Protein AF-0000000072529786 (afdb_homodimer)

Organism: Lottia gigantea (NCBI:txid225164)

Foldseek 3Di:
DLVVVLVVVQVDPDFKDKDKQSLDDPVRQVVSCVPHPWDKDKAADPDSGAIIMMTGDPAAWPDKDFLDGDHRAKTKIWTAGPNATEIEIEGHADLDDDVVVVVVVCVSPVVCVPHHYHYDYDHNPPPPD/DLVVVLVVVQVDPDFKDKDKQSLDDPVRQVVSCVPHPWDKDKAADPDSGAIIMMTGDPAQWPDKDFLDGDHRAKTKIWTAGPNAIEIEIEGHADLDDDVVVVVVVCVSPVVCVPHHYHYDYDHNPPPPD

Solvent-accessible surface area (backbone atoms only — not comparable to full-atom values): 13626 Å² total; per-residue (Å²): 89,61,63,47,53,55,54,52,51,67,73,44,60,40,27,38,35,40,42,36,62,60,44,51,48,70,70,54,50,51,50,46,45,70,68,39,93,35,55,65,45,79,23,46,31,82,83,61,42,50,11,36,34,45,37,36,25,98,59,76,63,78,44,77,40,81,71,45,74,41,71,18,29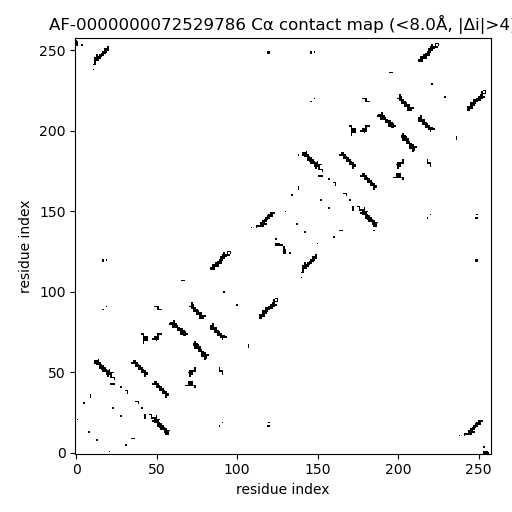,27,42,27,35,39,32,29,42,91,90,37,61,35,34,44,34,41,39,42,45,57,81,53,97,49,68,66,61,53,50,55,52,48,58,64,52,63,74,45,69,85,30,51,25,37,39,34,36,34,58,43,71,60,58,70,117,86,61,65,46,53,52,54,52,51,66,73,43,61,40,26,38,36,38,41,37,63,60,46,52,47,71,69,55,50,52,50,45,44,70,69,40,93,36,54,66,44,79,24,46,32,87,83,62,42,52,12,34,34,46,36,37,25,96,57,76,65,77,44,77,42,80,72,45,74,41,72,16,28,26,42,27,35,40,32,27,43,91,91,38,61,34,34,44,34,40,39,42,46,58,81,51,96,48,68,66,59,53,50,55,51,47,59,63,52,64,74,43,68,85,31,50,23,38,40,34,35,32,60,45,68,59,59,71,116

pLDDT: mean 78.79, std 13.79, range [28.58, 95.62]

Secondary structure (DSSP, 8-state):
-HHHHHHHHHHS--SEEEEE-----HHHHHHHHHH-SS-EEEEE-TTS--EEEEEE-S--EEEEEEEEEETTTEEEEEEEETTEEEEEEEEE--SS--HHHHHHHHHHHHT-TTS-EEEEEE-------/-HHHHHHHHHHS--SEEEEE-----HHHHHHHHHH-SS-EEEEE-TTS--EEEEEE-S--EEEEEEEEEETTTEEEEEEEETTEEEEEEEEE--SS--HHHHHHHHHHHHT-TTS-EEEEEE-------

InterPro domains:
  IPR005135 Endonuclease/exonuclease/phosphatase [PF03372] (4-127)
  IPR036691 Endonuclease/exonuclease/phosphatase superfamily [G3DSA:3.60.10.10] (1-129)
  IPR036691 Endonuclease/exonuclease/phosphatase superfamily [SSF56219] (2-128)

Nearest PDB structures (foldseek):
  7n8k-assembly2_B  TM=7.570E-01  e=1.663E-09  Homo sapiens
  2v0r-assembly2_B  TM=7.617E-01  e=2.009E-09  Homo sapiens
  7n94-assembly2_B  TM=7.670E-01  e=1.104E-08  Homo sapiens
  2v0s-assembly1_A  TM=7.607E-01  e=2.074E-08  Homo sapiens
  8uw3-assembly1_A  TM=7.679E-01  e=1.948E-08  Homo sapiens

Radius of gyration: 16.99 Å; Cα contacts (8 Å, |Δi|>4): 568; chains: 2; bounding box: 42×36×44 Å

Structure (mmCIF, N/CA/C/O backbone):
data_AF-0000000072529786-model_v1
#
loop_
_entity.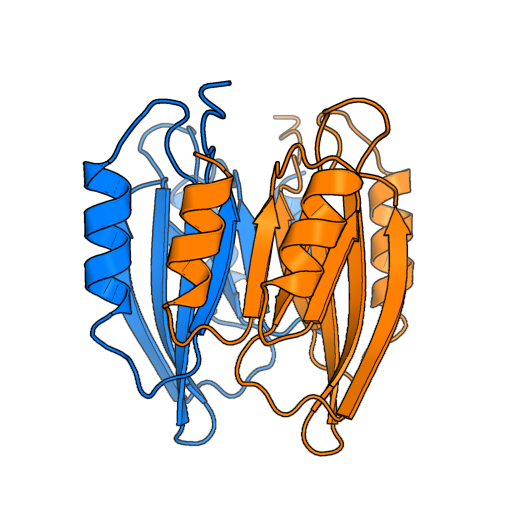id
_entity.type
_entity.pdbx_description
1 polymer 'Endonuclease/exonuclease/phosphatase domain-containing protein'
#
loop_
_atom_site.group_PDB
_atom_site.id
_atom_site.type_symbol
_atom_site.label_atom_id
_atom_site.label_alt_id
_atom_site.label_comp_id
_atom_site.label_asym_id
_atom_site.label_entity_id
_atom_site.label_seq_id
_atom_site.pdbx_PDB_ins_code
_atom_site.Cartn_x
_atom_site.Cartn_y
_atom_site.Cartn_z
_atom_site.occupancy
_atom_site.B_iso_or_equiv
_atom_site.auth_seq_id
_atom_site.auth_comp_id
_atom_site.auth_asym_id
_atom_site.auth_atom_id
_atom_site.pdbx_PDB_model_num
ATOM 1 N N . LYS A 1 1 ? -14.117 3.969 -16.219 1 42.5 1 LYS A N 1
ATOM 2 C CA . LYS A 1 1 ? -13.703 4.566 -14.953 1 42.5 1 LYS A CA 1
ATOM 3 C C . LYS A 1 1 ? -12.484 3.846 -14.383 1 42.5 1 LYS A C 1
ATOM 5 O O . LYS A 1 1 ? -11.477 4.477 -14.07 1 42.5 1 LYS A O 1
ATOM 10 N N . ARG A 1 2 ? -12.711 2.492 -14.141 1 48.38 2 ARG A N 1
ATOM 11 C CA . ARG A 1 2 ? -11.523 1.756 -13.711 1 48.38 2 ARG A CA 1
ATOM 12 C C . ARG A 1 2 ? -10.375 1.942 -14.695 1 48.38 2 ARG A C 1
ATOM 14 O O . ARG A 1 2 ? -9.234 2.166 -14.289 1 48.38 2 ARG A O 1
ATOM 21 N N . GLU A 1 3 ? -10.844 1.958 -15.906 1 51.44 3 GLU A N 1
ATOM 22 C CA . GLU A 1 3 ? -9.875 2.152 -16.969 1 51.44 3 GLU A CA 1
ATOM 23 C C . GLU A 1 3 ? -9.164 3.498 -16.844 1 51.44 3 GLU A C 1
ATOM 25 O O . GLU A 1 3 ? -7.992 3.629 -17.203 1 51.44 3 GLU A O 1
ATOM 30 N N . GLU A 1 4 ? -9.914 4.281 -16.188 1 54.75 4 GLU A N 1
ATOM 31 C CA . GLU A 1 4 ? -9.383 5.641 -16.125 1 54.75 4 GLU A CA 1
ATOM 32 C C . GLU A 1 4 ? -8.227 5.738 -15.133 1 54.75 4 GLU A C 1
ATOM 34 O O . GLU A 1 4 ? -7.238 6.434 -15.391 1 54.75 4 GLU A O 1
ATOM 39 N N . ILE A 1 5 ? -8.344 5 -14.086 1 59.09 5 ILE A N 1
ATOM 40 C CA . ILE A 1 5 ? -7.266 5.102 -13.109 1 59.09 5 ILE A CA 1
ATOM 41 C C . ILE A 1 5 ? -5.992 4.488 -13.688 1 59.09 5 ILE A C 1
ATOM 43 O O . ILE A 1 5 ? -4.902 5.043 -13.531 1 59.09 5 ILE A O 1
ATOM 47 N N . PHE A 1 6 ? -6.238 3.408 -14.359 1 62.91 6 PHE A N 1
ATOM 48 C CA . PHE A 1 6 ? -5.074 2.758 -14.945 1 62.91 6 PHE A CA 1
ATOM 49 C C . PHE A 1 6 ? -4.418 3.66 -15.984 1 62.91 6 PHE A C 1
ATOM 51 O O . PHE A 1 6 ? -3.191 3.736 -16.062 1 62.91 6 PHE A O 1
ATOM 58 N N . HIS A 1 7 ? -5.293 4.234 -16.703 1 62.91 7 HIS A N 1
ATOM 59 C CA . HIS A 1 7 ? -4.766 5.137 -17.719 1 62.91 7 HIS A CA 1
ATOM 60 C C . HIS A 1 7 ? -3.992 6.289 -17.094 1 62.91 7 HIS A C 1
ATOM 62 O O . HIS A 1 7 ? -2.924 6.668 -17.578 1 62.91 7 HIS A O 1
ATOM 68 N N . TRP A 1 8 ? -4.523 6.727 -16.062 1 63.53 8 TRP A N 1
ATOM 69 C CA . TRP A 1 8 ? -3.861 7.816 -15.352 1 63.53 8 TRP A CA 1
ATOM 70 C C . TRP A 1 8 ? -2.537 7.355 -14.75 1 63.53 8 TRP A C 1
ATOM 72 O O . TRP A 1 8 ? -1.526 8.055 -14.844 1 63.53 8 TRP A O 1
ATOM 82 N N . LEU A 1 9 ? -2.598 6.23 -14.18 1 66.75 9 LEU A N 1
ATOM 83 C CA . LEU A 1 9 ? -1.395 5.691 -13.555 1 66.75 9 LEU A CA 1
ATOM 84 C C . LEU A 1 9 ? -0.301 5.457 -14.594 1 66.75 9 LEU A C 1
ATOM 86 O O . LEU A 1 9 ? 0.882 5.66 -14.312 1 66.75 9 LEU A O 1
ATOM 90 N N . LYS A 1 10 ? -0.7 5.117 -15.727 1 65.19 10 LYS A N 1
ATOM 91 C CA . LYS A 1 10 ? 0.228 4.816 -16.812 1 65.19 10 LYS A CA 1
ATOM 92 C C . LYS A 1 10 ? 1.01 6.059 -17.234 1 65.19 10 LYS A C 1
ATOM 94 O O . LYS A 1 10 ? 2.16 5.961 -17.672 1 65.19 10 LYS A O 1
ATOM 99 N N . LEU A 1 11 ? 0.341 7.09 -17.031 1 61.47 11 LEU A N 1
ATOM 100 C CA . LEU A 1 11 ? 0.916 8.344 -17.5 1 61.47 11 LEU A CA 1
ATOM 101 C C . LEU A 1 11 ? 1.892 8.914 -16.469 1 61.47 11 LEU A C 1
ATOM 103 O O . LEU A 1 11 ? 2.666 9.82 -16.797 1 61.47 11 LEU A O 1
ATOM 107 N N . GLN A 1 12 ? 1.809 8.289 -15.367 1 61.25 12 GLN A N 1
ATOM 108 C CA . GLN A 1 12 ? 2.633 8.828 -14.297 1 61.25 12 GLN A CA 1
ATOM 109 C C . GLN A 1 12 ? 3.924 8.031 -14.133 1 61.25 12 GLN A C 1
ATOM 111 O O . GLN A 1 12 ? 4.059 6.938 -14.695 1 61.25 12 GLN A O 1
ATOM 116 N N . HIS A 1 13 ? 4.977 8.711 -13.625 1 64.38 13 HIS A N 1
ATOM 117 C CA . HIS A 1 13 ? 6.27 8.086 -13.367 1 64.38 13 HIS A CA 1
ATOM 118 C C . HIS A 1 13 ? 6.27 7.348 -12.039 1 64.38 13 HIS A C 1
ATOM 120 O O . HIS A 1 13 ? 7.031 7.691 -11.133 1 64.38 13 HIS A O 1
ATOM 126 N N . TYR A 1 14 ? 5.211 6.508 -11.93 1 66.94 14 TYR A N 1
ATOM 127 C CA . TYR A 1 14 ? 5.203 5.688 -10.727 1 66.94 14 TYR A CA 1
ATOM 128 C C . TYR A 1 14 ? 6.047 4.43 -10.914 1 66.94 14 TYR A C 1
ATOM 130 O O . TYR A 1 14 ? 6.121 3.889 -12.023 1 66.94 14 TYR A O 1
ATOM 138 N N . ASN A 1 15 ? 6.617 4.125 -9.867 1 78.94 15 ASN A N 1
ATOM 139 C CA . ASN A 1 15 ? 7.5 2.971 -9.984 1 78.94 15 ASN A CA 1
ATOM 140 C C . ASN A 1 15 ? 6.84 1.704 -9.445 1 78.94 15 ASN A C 1
ATOM 142 O O . ASN A 1 15 ? 6.895 0.651 -10.086 1 78.94 15 ASN A O 1
ATOM 146 N N . ILE A 1 16 ? 6.113 1.835 -8.312 1 85.44 16 ILE A N 1
ATOM 147 C CA . ILE A 1 16 ? 5.422 0.709 -7.691 1 85.44 16 ILE A CA 1
ATOM 148 C C . ILE A 1 16 ? 4.023 1.143 -7.25 1 85.44 16 ILE A C 1
ATOM 150 O O . ILE A 1 16 ? 3.867 2.166 -6.582 1 85.44 16 ILE A O 1
ATOM 154 N N . ILE A 1 17 ? 3.02 0.335 -7.648 1 88.06 17 ILE A N 1
ATOM 155 C CA . ILE A 1 17 ? 1.638 0.678 -7.324 1 88.06 17 ILE A CA 1
ATOM 156 C C . ILE A 1 17 ? 0.952 -0.514 -6.66 1 88.06 17 ILE A C 1
ATOM 158 O O . ILE A 1 17 ? 0.96 -1.623 -7.199 1 88.06 17 ILE A O 1
ATOM 162 N N . LEU A 1 18 ? 0.439 -0.297 -5.48 1 91.69 18 LEU A N 1
ATOM 163 C CA . LEU A 1 18 ? -0.377 -1.279 -4.773 1 91.69 18 LEU A CA 1
ATOM 164 C C . LEU A 1 18 ? -1.85 -0.88 -4.801 1 91.69 18 LEU A C 1
ATOM 166 O O . LEU A 1 18 ? -2.252 0.066 -4.121 1 91.69 18 LEU A O 1
ATOM 170 N N . LEU A 1 19 ? -2.695 -1.654 -5.527 1 88.62 19 LEU A N 1
ATOM 171 C CA . LEU A 1 19 ? -4.105 -1.308 -5.676 1 88.62 19 LEU A CA 1
ATOM 172 C C . LEU A 1 19 ? -4.984 -2.264 -4.875 1 88.62 19 LEU A C 1
ATOM 174 O O . LEU A 1 19 ? -4.762 -3.475 -4.883 1 88.62 19 LEU A O 1
ATOM 178 N N . GLN A 1 20 ? -5.883 -1.683 -4.242 1 85.75 20 GLN A N 1
ATOM 179 C CA . GLN A 1 20 ? -6.883 -2.467 -3.527 1 85.75 20 GLN A CA 1
ATOM 180 C C . GLN A 1 20 ? -8.258 -2.324 -4.172 1 85.75 20 GLN A C 1
ATOM 182 O O . GLN A 1 20 ? -8.57 -1.286 -4.762 1 85.75 20 GLN A O 1
ATOM 187 N N . GLU A 1 21 ? -9.078 -3.314 -3.996 1 77.81 21 GLU A N 1
ATOM 188 C CA . GLU A 1 21 ? -10.445 -3.387 -4.504 1 77.81 21 GLU A CA 1
ATOM 189 C C . GLU A 1 21 ? -10.492 -3.133 -6.008 1 77.81 21 GLU A C 1
ATOM 191 O O . GLU A 1 21 ? -11.234 -2.27 -6.477 1 77.81 21 GLU A O 1
ATOM 196 N N . THR A 1 22 ? -9.781 -3.877 -6.734 1 69.62 22 THR A N 1
ATOM 197 C CA . THR A 1 22 ? -9.68 -3.693 -8.18 1 69.62 22 THR A CA 1
ATOM 198 C C . THR A 1 22 ? -10.914 -4.25 -8.875 1 69.62 22 THR A C 1
ATOM 200 O O . THR A 1 22 ? -11.234 -3.852 -10 1 69.62 22 THR A O 1
ATOM 203 N N . TYR A 1 23 ? -11.664 -5.07 -8.219 1 68.62 23 TYR A N 1
ATOM 204 C CA . TYR A 1 23 ? -12.828 -5.723 -8.789 1 68.62 23 TYR A CA 1
ATOM 205 C C . TYR A 1 23 ? -12.562 -6.172 -10.219 1 68.62 23 TYR A C 1
ATOM 207 O O . TYR A 1 23 ? -13.438 -6.086 -11.086 1 68.62 23 TYR A O 1
ATOM 215 N N . SER A 1 24 ? -11.32 -6.57 -10.461 1 68.12 24 SER A N 1
ATOM 216 C CA . SER A 1 24 ? -10.922 -6.828 -11.836 1 68.12 24 SER A CA 1
ATOM 217 C C . SER A 1 24 ? -11.234 -8.266 -12.242 1 68.12 24 SER A C 1
ATOM 219 O O . SER A 1 24 ? -11.18 -9.18 -11.414 1 68.12 24 SER A O 1
ATOM 221 N N . ILE A 1 25 ? -11.648 -8.328 -13.516 1 68.94 25 ILE A N 1
ATOM 222 C CA . ILE A 1 25 ? -11.828 -9.648 -14.109 1 68.94 25 ILE A CA 1
ATOM 223 C C . ILE A 1 25 ? -10.648 -9.969 -15.031 1 68.94 25 ILE A C 1
ATOM 225 O O . ILE A 1 25 ? -9.859 -9.086 -15.359 1 68.94 25 ILE A O 1
ATOM 229 N N . GLU A 1 26 ? -10.602 -11.227 -15.375 1 75.12 26 GLU A N 1
ATOM 230 C CA . GLU A 1 26 ? -9.461 -11.711 -16.141 1 75.12 26 GLU A CA 1
ATOM 231 C C . GLU A 1 26 ? -9.258 -10.891 -17.406 1 75.12 26 GLU A C 1
ATOM 233 O O . GLU A 1 26 ? -8.125 -10.594 -17.781 1 75.12 26 GLU A O 1
ATOM 238 N N . SER A 1 27 ? -10.266 -10.641 -18.047 1 76.5 27 SER A N 1
ATOM 239 C CA . SER A 1 27 ? -10.164 -9.883 -19.281 1 76.5 27 SER A CA 1
ATOM 240 C C . SER A 1 27 ? -9.57 -8.5 -19.031 1 76.5 27 SER A C 1
ATOM 242 O O . SER A 1 27 ? -8.75 -8.016 -19.828 1 76.5 27 SER A O 1
ATOM 244 N N . ASP A 1 28 ? -9.984 -7.914 -17.922 1 72.75 28 ASP A N 1
ATOM 245 C CA . ASP A 1 28 ? -9.461 -6.602 -17.547 1 72.75 28 ASP A CA 1
ATOM 246 C C . ASP A 1 28 ? -7.973 -6.68 -17.203 1 72.75 28 ASP A C 1
ATOM 248 O O . ASP A 1 28 ? -7.195 -5.801 -17.594 1 72.75 28 ASP A O 1
ATOM 252 N N . GLU A 1 29 ? -7.625 -7.738 -16.609 1 75.88 29 GLU A N 1
ATOM 253 C CA . GLU A 1 29 ? -6.234 -7.93 -16.219 1 75.88 29 GLU A CA 1
ATOM 254 C C . GLU A 1 29 ? -5.328 -8.109 -17.438 1 75.88 29 GLU A C 1
ATOM 256 O O . GLU A 1 29 ? -4.227 -7.555 -17.469 1 75.88 29 GLU A O 1
ATOM 261 N N . LYS A 1 30 ? -5.848 -8.852 -18.375 1 78.19 30 LYS A N 1
ATOM 262 C CA . LYS A 1 30 ? -5.102 -9.055 -19.609 1 78.19 30 LYS A CA 1
ATOM 263 C C . LYS A 1 30 ? -4.926 -7.734 -20.359 1 78.19 30 LYS A C 1
ATOM 265 O O . LYS A 1 30 ? -3.842 -7.449 -20.875 1 78.19 30 LYS A O 1
ATOM 270 N N . LYS A 1 31 ? -5.965 -7.059 -20.375 1 77.94 31 LYS A N 1
ATOM 271 C CA . LYS A 1 31 ? -5.898 -5.762 -21.047 1 77.94 31 LYS A CA 1
ATOM 272 C C . LYS A 1 31 ? -4.898 -4.84 -20.359 1 77.94 31 LYS A C 1
ATOM 274 O O . LYS A 1 31 ? -4.098 -4.176 -21.016 1 77.94 31 LYS A O 1
ATOM 279 N N . CYS A 1 32 ? -4.961 -4.836 -19.047 1 75.25 32 CYS A N 1
ATOM 280 C CA . CYS A 1 32 ? -4.035 -4.016 -18.281 1 75.25 32 CYS A CA 1
ATOM 281 C C . CYS A 1 32 ? -2.592 -4.438 -18.531 1 75.25 32 CYS A C 1
ATOM 283 O O . CYS A 1 32 ? -1.727 -3.594 -18.766 1 75.25 32 CYS A O 1
ATOM 285 N N . SER A 1 33 ? -2.412 -5.695 -18.578 1 78.12 33 SER A N 1
ATOM 286 C CA . SER A 1 33 ? -1.066 -6.227 -18.75 1 78.12 33 SER A CA 1
ATOM 287 C C . SER A 1 33 ? -0.518 -5.891 -20.141 1 78.12 33 SER A C 1
ATOM 289 O O . SER A 1 33 ? 0.685 -5.676 -20.297 1 78.12 33 SER A O 1
ATOM 291 N N . THR A 1 34 ? -1.42 -5.809 -21.078 1 79.56 34 THR A N 1
ATOM 292 C CA . THR A 1 34 ? -1.008 -5.523 -22.453 1 79.56 34 THR A CA 1
ATOM 293 C C . THR A 1 34 ? -0.724 -4.035 -22.625 1 79.56 34 THR A C 1
ATOM 295 O O . THR A 1 34 ? 0.191 -3.658 -23.359 1 79.56 34 THR A O 1
ATOM 298 N N . GLU A 1 35 ? -1.458 -3.291 -21.875 1 77.94 35 GLU A N 1
ATOM 299 C CA . GLU A 1 35 ? -1.35 -1.848 -22.047 1 77.94 35 GLU A CA 1
ATOM 300 C C . GLU A 1 35 ? -0.321 -1.246 -21.094 1 77.94 35 GLU A C 1
ATOM 302 O O . GLU A 1 35 ? 0.194 -0.153 -21.344 1 77.94 35 GLU A O 1
ATOM 307 N N . TRP A 1 36 ? -0.071 -1.977 -20.094 1 79.06 36 TRP A N 1
ATOM 308 C CA . TRP A 1 36 ? 0.87 -1.5 -19.094 1 79.06 36 TRP A CA 1
ATOM 309 C C . TRP A 1 36 ? 2.311 -1.689 -19.547 1 79.06 36 TRP A C 1
ATOM 311 O O . TRP A 1 36 ? 2.656 -2.734 -20.109 1 79.06 36 TRP A O 1
ATOM 321 N N . SER A 1 37 ? 3.123 -0.686 -19.469 1 77.81 37 SER A N 1
ATOM 322 C CA . SER A 1 37 ? 4.512 -0.734 -19.922 1 77.81 37 SER A CA 1
ATOM 323 C C . SER A 1 37 ? 5.367 -1.58 -18.984 1 77.81 37 SER A C 1
ATOM 325 O O . SER A 1 37 ? 6.434 -2.062 -19.375 1 77.81 37 SER A O 1
ATOM 327 N N . GLY A 1 38 ? 4.895 -1.86 -17.844 1 85.25 38 GLY A N 1
ATOM 328 C CA . GLY A 1 38 ? 5.629 -2.65 -16.859 1 85.25 38 GLY A CA 1
ATOM 329 C C . GLY A 1 38 ? 4.938 -3.953 -16.5 1 85.25 38 GLY A C 1
ATOM 330 O O . GLY A 1 38 ? 4.223 -4.527 -17.328 1 85.25 38 GLY A O 1
ATOM 331 N N . SER A 1 39 ? 5.242 -4.508 -15.438 1 88.81 39 SER A N 1
ATOM 332 C CA . SER A 1 39 ? 4.664 -5.77 -14.992 1 88.81 39 SER A CA 1
ATOM 333 C C . SER A 1 39 ? 3.449 -5.539 -14.102 1 88.81 39 SER A C 1
ATOM 335 O O . SER A 1 39 ? 3.438 -4.605 -13.297 1 88.81 39 SER A O 1
ATOM 337 N N . CYS A 1 40 ? 2.486 -6.406 -14.297 1 89.69 40 CYS A N 1
ATOM 338 C CA . CYS A 1 40 ? 1.265 -6.348 -13.508 1 89.69 40 CYS A CA 1
ATOM 339 C C . CYS A 1 40 ? 0.956 -7.703 -12.883 1 89.69 40 CYS A C 1
ATOM 341 O O . CYS A 1 40 ? 1.012 -8.734 -13.555 1 89.69 40 CYS A O 1
ATOM 343 N N . TYR A 1 41 ? 0.673 -7.664 -11.641 1 91.62 41 TYR A N 1
ATOM 344 C CA . TYR A 1 41 ? 0.269 -8.867 -10.922 1 91.62 41 TYR A CA 1
ATOM 345 C C . TYR A 1 41 ? -1.048 -8.656 -10.188 1 91.62 41 TYR A C 1
ATOM 347 O O . TYR A 1 41 ? -1.236 -7.633 -9.523 1 91.62 41 TYR A O 1
ATOM 355 N N . PHE A 1 42 ? -1.909 -9.633 -10.328 1 89.12 42 PHE A N 1
ATOM 356 C CA . PHE A 1 42 ? -3.242 -9.5 -9.75 1 89.12 42 PHE A CA 1
ATOM 357 C C . PHE A 1 42 ? -3.59 -10.719 -8.906 1 89.12 42 PHE A C 1
ATOM 359 O O . PHE A 1 42 ? -3.17 -11.836 -9.219 1 89.12 42 PHE A O 1
ATOM 366 N N . SER A 1 43 ? -4.305 -10.453 -7.809 1 90.19 43 SER A N 1
ATOM 367 C CA . SER A 1 43 ? -5.016 -11.477 -7.055 1 90.19 43 SER A CA 1
ATOM 368 C C . SER A 1 43 ? -6.496 -11.133 -6.914 1 90.19 43 SER A C 1
ATOM 370 O O . SER A 1 43 ? -6.848 -10.141 -6.273 1 90.19 43 SER A O 1
ATOM 372 N N . ASN A 1 44 ? -7.316 -11.883 -7.539 1 84.06 44 ASN A N 1
ATOM 373 C CA . ASN A 1 44 ? -8.75 -11.617 -7.535 1 84.06 44 ASN A CA 1
ATOM 374 C C . ASN A 1 44 ? -9.547 -12.852 -7.117 1 84.06 44 ASN A C 1
ATOM 376 O O . ASN A 1 44 ? -9.047 -13.977 -7.195 1 84.06 44 ASN A O 1
ATOM 380 N N . TYR A 1 45 ? -10.711 -12.453 -6.363 1 72.69 45 TYR A N 1
ATOM 381 C CA . TYR A 1 45 ? -11.664 -13.539 -6.156 1 72.69 45 TYR A CA 1
ATOM 382 C C . TYR A 1 45 ? -12.484 -13.789 -7.414 1 72.69 45 TYR A C 1
ATOM 384 O O . TYR A 1 45 ? -12.562 -12.93 -8.297 1 72.69 45 TYR A O 1
ATOM 392 N N . ARG A 1 46 ? -12.969 -15.008 -7.406 1 59.5 46 ARG A N 1
ATOM 393 C CA . ARG A 1 46 ? -13.992 -15.219 -8.422 1 59.5 46 ARG A CA 1
ATOM 394 C C . ARG A 1 46 ? -15.148 -14.242 -8.25 1 59.5 46 ARG A C 1
ATOM 396 O O . ARG A 1 46 ? -15.516 -13.906 -7.121 1 59.5 46 ARG A O 1
ATOM 403 N N . ASN A 1 47 ? -15.656 -13.656 -9.219 1 51.66 47 ASN A N 1
ATOM 404 C CA . ASN A 1 47 ? -16.938 -12.969 -9.383 1 51.66 47 ASN A CA 1
ATOM 405 C C . ASN A 1 47 ? -16.906 -11.57 -8.766 1 51.66 47 ASN A C 1
ATOM 407 O O . ASN A 1 47 ? -17.828 -11.195 -8.047 1 51.66 47 ASN A O 1
ATOM 411 N N . ASN A 1 48 ? -15.961 -10.664 -8.953 1 55.12 48 ASN A N 1
ATOM 412 C CA . ASN A 1 48 ? -16.016 -9.211 -8.805 1 55.12 48 ASN A CA 1
ATOM 413 C C . ASN A 1 48 ? -15.875 -8.797 -7.34 1 55.12 48 ASN A C 1
ATOM 415 O O . ASN A 1 48 ? -16.578 -7.891 -6.879 1 55.12 48 ASN A O 1
ATOM 419 N N . SER A 1 49 ? -15.695 -9.742 -6.438 1 57.22 49 SER A N 1
ATOM 420 C CA . SER A 1 49 ? -15.523 -9.289 -5.062 1 57.22 49 SER A CA 1
ATOM 421 C C . SER A 1 49 ? -14.047 -9.211 -4.688 1 57.22 49 SER A C 1
ATOM 423 O O . SER A 1 49 ? -13.219 -9.953 -5.227 1 57.22 49 SER A O 1
ATOM 425 N N . ALA A 1 50 ? -13.555 -8.078 -4.027 1 66.5 50 ALA A N 1
ATOM 426 C CA . ALA A 1 50 ? -12.227 -7.891 -3.445 1 66.5 50 ALA A CA 1
ATOM 427 C C . ALA A 1 50 ? -11.133 -8.062 -4.5 1 66.5 50 ALA A C 1
ATOM 429 O O . ALA A 1 50 ? -11.422 -8.422 -5.645 1 66.5 50 ALA A O 1
ATOM 430 N N . GLY A 1 51 ? -9.891 -7.68 -4.359 1 85 51 GLY A N 1
ATOM 431 C CA . GLY A 1 51 ? -8.742 -7.844 -5.242 1 85 51 GLY A CA 1
ATOM 432 C C . GLY A 1 51 ? -7.605 -6.891 -4.922 1 85 51 GLY A C 1
ATOM 433 O O . GLY A 1 51 ? -7.84 -5.75 -4.516 1 85 51 GLY A O 1
ATOM 434 N N . VAL A 1 52 ? -6.48 -7.473 -5.023 1 90.5 52 VAL A N 1
ATOM 435 C CA . VAL A 1 52 ? -5.285 -6.652 -4.875 1 90.5 52 VAL A CA 1
ATOM 436 C C . VAL A 1 52 ? -4.402 -6.797 -6.109 1 90.5 52 VAL A C 1
ATOM 438 O O . VAL A 1 52 ? -4.43 -7.828 -6.781 1 90.5 52 VAL A O 1
ATOM 441 N N . ALA A 1 53 ? -3.74 -5.734 -6.438 1 91.38 53 ALA A N 1
ATOM 442 C CA . ALA A 1 53 ? -2.818 -5.754 -7.57 1 91.38 53 ALA A CA 1
ATOM 443 C C . ALA A 1 53 ? -1.529 -5.008 -7.242 1 91.38 53 ALA A C 1
ATOM 445 O O . ALA A 1 53 ? -1.537 -4.062 -6.453 1 91.38 53 ALA A O 1
ATOM 446 N N . ILE A 1 54 ? -0.473 -5.449 -7.758 1 93 54 ILE A N 1
ATOM 447 C CA . ILE A 1 54 ? 0.818 -4.77 -7.715 1 93 54 ILE A CA 1
ATOM 448 C C . ILE A 1 54 ? 1.308 -4.496 -9.133 1 93 54 ILE A C 1
ATOM 450 O O . ILE A 1 54 ? 1.445 -5.422 -9.938 1 93 54 ILE A O 1
ATOM 454 N N . LEU A 1 55 ? 1.519 -3.254 -9.43 1 90.12 55 LEU A N 1
ATOM 455 C CA . LEU A 1 55 ? 1.976 -2.834 -10.75 1 90.12 55 LEU A CA 1
ATOM 456 C C . LEU A 1 55 ? 3.35 -2.176 -10.664 1 90.12 55 LEU A C 1
ATOM 458 O O . LEU A 1 55 ? 3.629 -1.432 -9.727 1 90.12 55 LEU A O 1
ATOM 462 N N . PHE A 1 56 ? 4.164 -2.441 -11.625 1 88.69 56 PHE A N 1
ATOM 463 C CA . PHE A 1 56 ? 5.492 -1.854 -11.719 1 88.69 56 PHE A CA 1
ATOM 464 C C . PHE A 1 56 ? 5.648 -1.077 -13.023 1 88.69 56 PHE A C 1
ATOM 466 O O . PHE A 1 56 ? 5.184 -1.52 -14.078 1 88.69 56 PHE A O 1
ATOM 473 N N . GLN A 1 57 ? 6.277 0.051 -12.859 1 83.69 57 GLN A N 1
ATOM 474 C CA . GLN A 1 57 ? 6.605 0.823 -14.047 1 83.69 57 GLN A CA 1
ATOM 475 C C . GLN A 1 57 ? 7.918 1.579 -13.875 1 83.69 57 GLN A C 1
ATOM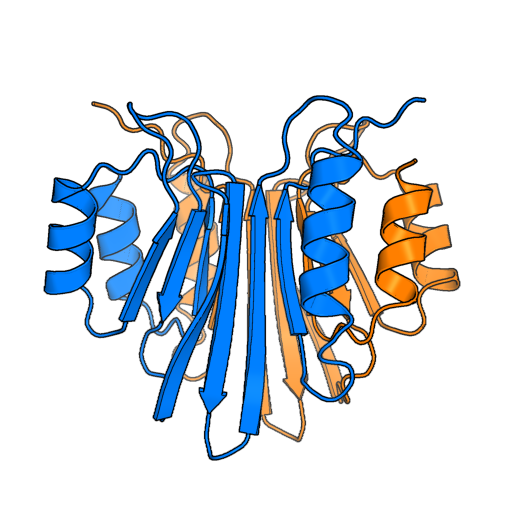 477 O O . GLN A 1 57 ? 8.203 2.104 -12.797 1 83.69 57 GLN A O 1
ATOM 482 N N . ASN A 1 58 ? 8.758 1.545 -14.914 1 80.62 58 ASN A N 1
ATOM 483 C CA . ASN A 1 58 ? 9.977 2.34 -14.984 1 80.62 58 ASN A CA 1
ATOM 484 C C . ASN A 1 58 ? 10.953 1.965 -13.867 1 80.62 58 ASN A C 1
ATOM 486 O O . ASN A 1 58 ? 11.531 2.84 -13.227 1 80.62 58 ASN A O 1
ATOM 490 N N . ILE A 1 59 ? 10.992 0.757 -13.461 1 77.44 59 ILE A N 1
ATOM 491 C CA . ILE A 1 59 ? 11.938 0.226 -12.484 1 77.44 59 ILE A CA 1
ATOM 492 C C . ILE A 1 59 ? 12.695 -0.954 -13.086 1 77.44 59 ILE A C 1
ATOM 494 O O . ILE A 1 59 ? 12.102 -1.811 -13.742 1 77.44 59 ILE A O 1
ATOM 498 N N . PRO A 1 60 ? 13.938 -0.881 -12.953 1 80.12 60 PRO A N 1
ATOM 499 C CA . PRO A 1 60 ? 14.742 -1.954 -13.539 1 80.12 60 PRO A CA 1
ATOM 500 C C . PRO A 1 60 ? 14.656 -3.258 -12.742 1 80.12 60 PRO A C 1
ATOM 502 O O . PRO A 1 60 ? 15.586 -3.602 -12.008 1 80.12 60 PRO A O 1
ATOM 505 N N . ILE A 1 61 ? 13.617 -3.982 -12.93 1 84.44 61 ILE A N 1
ATOM 506 C CA . ILE A 1 61 ? 13.414 -5.246 -12.227 1 84.44 61 ILE A CA 1
ATOM 507 C C . ILE A 1 61 ? 14.07 -6.379 -13.008 1 84.44 61 ILE A C 1
ATOM 509 O O . ILE A 1 61 ? 13.844 -6.527 -14.211 1 84.44 61 ILE A O 1
ATOM 513 N N . ALA A 1 62 ? 14.93 -7.109 -12.359 1 88.69 62 ALA A N 1
ATOM 514 C CA . ALA A 1 62 ? 15.633 -8.227 -12.992 1 88.69 62 ALA A CA 1
ATOM 515 C C . ALA A 1 62 ? 14.766 -9.484 -12.992 1 88.69 62 ALA A C 1
ATOM 517 O O . ALA A 1 62 ? 14.766 -10.242 -13.961 1 88.69 62 ALA A O 1
ATOM 518 N N . SER A 1 63 ? 14.078 -9.617 -11.867 1 92 63 SER A N 1
ATOM 519 C CA . SER A 1 63 ? 13.195 -10.773 -11.766 1 92 63 SER A CA 1
ATOM 520 C C . SER A 1 63 ? 12.086 -10.539 -10.75 1 92 63 SER A C 1
ATOM 522 O O . SER A 1 63 ? 12.258 -9.773 -9.805 1 92 63 SER A O 1
ATOM 524 N N . ILE A 1 64 ? 10.883 -11.148 -10.992 1 93.62 64 ILE A N 1
ATOM 525 C CA . ILE A 1 64 ? 9.75 -11.117 -10.086 1 93.62 64 ILE A CA 1
ATOM 526 C C . ILE A 1 64 ? 9.172 -12.531 -9.938 1 93.62 64 ILE A C 1
ATOM 528 O O . ILE A 1 64 ? 8.977 -13.234 -10.93 1 93.62 64 ILE A O 1
ATOM 532 N N . GLU A 1 65 ? 8.992 -12.906 -8.719 1 94.31 65 GLU A N 1
ATOM 533 C CA . GLU A 1 65 ? 8.367 -14.188 -8.43 1 94.31 65 GLU A CA 1
ATOM 534 C C . GLU A 1 65 ? 7.234 -14.039 -7.422 1 94.31 65 GLU A C 1
ATOM 536 O O . GLU A 1 65 ? 7.367 -13.305 -6.438 1 94.31 65 GLU A O 1
ATOM 541 N N . ILE A 1 66 ? 6.172 -14.734 -7.719 1 95.38 66 ILE A N 1
ATOM 542 C CA . ILE A 1 66 ? 5.098 -14.758 -6.734 1 95.38 66 ILE A CA 1
ATOM 543 C C . ILE A 1 66 ? 5.484 -15.664 -5.57 1 95.38 66 ILE A C 1
ATOM 545 O O . ILE A 1 66 ? 5.684 -16.859 -5.754 1 95.38 66 ILE A O 1
ATOM 549 N N . LYS A 1 67 ? 5.637 -15.078 -4.465 1 93.81 67 LYS A N 1
ATOM 550 C CA . LYS A 1 67 ? 5.977 -15.82 -3.256 1 93.81 67 LYS A CA 1
ATOM 551 C C . LYS A 1 67 ? 4.738 -16.469 -2.643 1 93.81 67 LYS A C 1
ATOM 553 O O . LYS A 1 67 ? 4.797 -17.594 -2.16 1 93.81 67 LYS A O 1
ATOM 558 N N . LYS A 1 68 ? 3.668 -15.727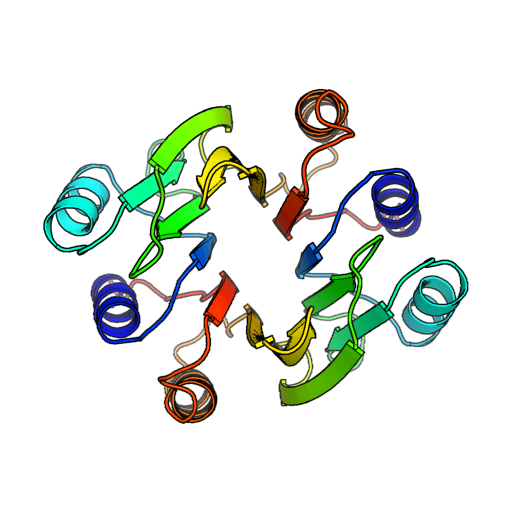 -2.66 1 93.75 68 LYS A N 1
ATOM 559 C CA . LYS A 1 68 ? 2.404 -16.219 -2.119 1 93.75 68 LYS A CA 1
ATOM 560 C C . LYS A 1 68 ? 1.223 -15.43 -2.666 1 93.75 68 LYS A C 1
ATOM 562 O O . LYS A 1 68 ? 1.327 -14.219 -2.877 1 93.75 68 LYS A O 1
ATOM 567 N N . GLU A 1 69 ? 0.193 -16.172 -2.859 1 94.44 69 GLU A N 1
ATOM 568 C CA . GLU A 1 69 ? -1.062 -15.547 -3.27 1 94.44 69 GLU A CA 1
ATOM 569 C C . GLU A 1 69 ? -2.254 -16.203 -2.57 1 94.44 69 GLU A C 1
ATOM 571 O O . GLU A 1 69 ? -2.344 -17.422 -2.5 1 94.44 69 GLU A O 1
ATOM 576 N N . ILE A 1 70 ? -3.004 -15.438 -1.952 1 91.69 70 ILE A N 1
ATOM 577 C CA . ILE A 1 70 ? -4.328 -15.852 -1.497 1 91.69 70 ILE A CA 1
ATOM 578 C C . ILE A 1 70 ? -5.398 -15.109 -2.291 1 91.69 70 ILE A C 1
ATOM 580 O O . ILE A 1 70 ? -5.512 -13.883 -2.205 1 91.69 70 ILE A O 1
ATOM 584 N N . ALA A 1 71 ? -6.164 -15.797 -2.998 1 89.88 71 ALA A N 1
ATOM 585 C CA . ALA A 1 71 ? -7.082 -15.242 -3.986 1 89.88 71 ALA A CA 1
ATOM 586 C C . ALA A 1 71 ? -7.914 -14.109 -3.387 1 89.88 71 ALA A C 1
ATOM 588 O O . ALA A 1 71 ? -8.609 -14.305 -2.389 1 89.88 71 ALA A O 1
ATOM 589 N N . GLY A 1 72 ? -7.691 -12.906 -4 1 89.62 72 GLY A N 1
ATOM 590 C CA . GLY A 1 72 ? -8.492 -11.742 -3.66 1 89.62 72 GLY A CA 1
ATOM 591 C C . GLY A 1 72 ? -8.039 -11.055 -2.385 1 89.62 72 GLY A C 1
ATOM 592 O O . GLY A 1 72 ? -8.531 -9.984 -2.039 1 89.62 72 GLY A O 1
ATOM 593 N N . ARG A 1 73 ? -7.039 -11.625 -1.716 1 90.81 73 ARG A N 1
ATOM 594 C CA . ARG A 1 73 ? -6.816 -11.125 -0.361 1 90.81 73 ARG A CA 1
ATOM 595 C C . ARG A 1 73 ? -5.344 -10.812 -0.127 1 90.81 73 ARG A C 1
ATOM 597 O O . ARG A 1 73 ? -5.004 -10.062 0.788 1 90.81 73 ARG A O 1
ATOM 604 N N . TYR A 1 74 ? -4.531 -11.461 -0.91 1 93.31 74 TYR A N 1
ATOM 605 C CA . TYR A 1 74 ? -3.121 -11.312 -0.572 1 93.31 74 TYR A CA 1
ATOM 606 C C . TYR A 1 74 ? -2.238 -11.586 -1.784 1 93.31 74 TYR A C 1
ATOM 608 O O . TYR A 1 74 ? -2.484 -12.531 -2.539 1 93.31 74 TYR A O 1
ATOM 616 N N . LEU A 1 75 ? -1.273 -10.789 -2.012 1 95.62 75 LEU A N 1
ATOM 617 C CA . LEU A 1 75 ? -0.242 -10.969 -3.029 1 95.62 75 LEU A CA 1
ATOM 618 C C . LEU A 1 75 ? 1.131 -10.586 -2.48 1 95.62 75 LEU A C 1
ATOM 620 O O . LEU A 1 75 ? 1.316 -9.484 -1.969 1 95.62 75 LEU A O 1
ATOM 624 N N . CYS A 1 76 ? 2.035 -11.484 -2.514 1 95.56 76 CYS A N 1
ATOM 625 C CA . CYS A 1 76 ? 3.41 -11.281 -2.066 1 95.56 76 CYS A CA 1
ATOM 626 C C . CYS A 1 76 ? 4.398 -11.617 -3.178 1 95.56 76 CYS A C 1
ATOM 628 O O . CYS A 1 76 ? 4.367 -12.719 -3.734 1 95.56 76 CYS A O 1
ATOM 630 N N . LEU A 1 77 ? 5.25 -10.68 -3.473 1 95.25 77 LEU A N 1
ATOM 631 C CA . LEU A 1 77 ? 6.199 -10.844 -4.57 1 95.25 77 LEU A CA 1
ATOM 632 C C . LEU A 1 77 ? 7.637 -10.75 -4.066 1 95.25 77 LEU A C 1
ATOM 634 O O . LEU A 1 77 ? 7.949 -9.898 -3.227 1 95.25 77 LEU A O 1
ATOM 638 N N . ASN A 1 78 ? 8.469 -11.617 -4.566 1 92.88 78 ASN A N 1
ATOM 639 C CA . ASN A 1 78 ? 9.922 -11.469 -4.496 1 92.88 78 ASN A CA 1
ATOM 640 C C . ASN A 1 78 ? 10.469 -10.773 -5.738 1 92.88 78 ASN A C 1
ATOM 642 O O . ASN A 1 78 ? 10.25 -11.234 -6.859 1 92.88 78 ASN A O 1
ATOM 646 N N . ILE A 1 79 ? 11.117 -9.695 -5.453 1 89.25 79 ILE A N 1
ATOM 647 C CA . ILE A 1 79 ? 11.602 -8.945 -6.605 1 89.25 79 ILE A CA 1
ATOM 648 C C . ILE A 1 79 ? 13.109 -8.727 -6.484 1 89.25 79 ILE A C 1
ATOM 650 O O . ILE A 1 79 ? 13.625 -8.531 -5.383 1 89.25 79 ILE A O 1
ATOM 654 N N . MET A 1 80 ? 13.734 -8.836 -7.602 1 88.5 80 MET A N 1
ATOM 655 C CA . MET A 1 80 ? 15.164 -8.523 -7.664 1 88.5 80 MET A CA 1
ATOM 656 C C . MET A 1 80 ? 15.398 -7.23 -8.438 1 88.5 80 MET A C 1
ATOM 658 O O . MET A 1 80 ? 15.039 -7.125 -9.609 1 88.5 80 MET A O 1
ATOM 662 N N . ILE A 1 81 ? 15.867 -6.25 -7.668 1 78.56 81 ILE A N 1
ATOM 663 C CA . ILE A 1 81 ? 16.25 -4.984 -8.273 1 78.56 81 ILE A CA 1
ATOM 664 C C . ILE A 1 81 ? 17.75 -4.77 -8.102 1 78.56 81 ILE A C 1
ATOM 666 O O . ILE A 1 81 ? 18.266 -4.785 -6.98 1 78.56 81 ILE A O 1
ATOM 670 N N . GLU A 1 82 ? 18.547 -4.391 -9.172 1 75.5 82 GLU A N 1
ATOM 671 C CA . GLU A 1 82 ? 19.984 -4.133 -9.133 1 75.5 82 GLU A CA 1
ATOM 672 C C . GLU A 1 82 ? 20.703 -5.148 -8.25 1 75.5 82 GLU A C 1
ATOM 674 O O . GLU A 1 82 ? 21.484 -4.773 -7.375 1 75.5 82 GLU A O 1
ATOM 679 N N . ASN A 1 83 ? 20.359 -6.426 -8.234 1 80.12 83 ASN A N 1
ATOM 680 C CA . ASN A 1 83 ? 20.984 -7.551 -7.562 1 80.12 83 ASN A CA 1
ATOM 681 C C . ASN A 1 83 ? 20.609 -7.621 -6.09 1 80.12 83 ASN A C 1
ATOM 683 O O . ASN A 1 83 ? 21.328 -8.211 -5.281 1 80.12 83 ASN A O 1
ATOM 687 N N . ARG A 1 84 ? 19.672 -6.941 -5.777 1 78.69 84 ARG A N 1
ATOM 688 C CA . ARG A 1 84 ? 19.156 -6.996 -4.414 1 78.69 84 ARG A CA 1
ATOM 689 C C . ARG A 1 84 ? 17.719 -7.496 -4.395 1 78.69 84 ARG A C 1
ATOM 691 O O . ARG A 1 84 ? 16.906 -7.113 -5.242 1 78.69 84 ARG A O 1
ATOM 698 N N . TYR A 1 85 ? 17.453 -8.289 -3.398 1 84 85 TYR A N 1
ATOM 699 C CA . TYR A 1 85 ? 16.109 -8.844 -3.273 1 84 85 TYR A CA 1
ATOM 700 C C . TYR A 1 85 ? 15.25 -7.988 -2.361 1 84 85 TYR A C 1
ATOM 702 O O . TYR A 1 85 ? 15.719 -7.492 -1.334 1 84 85 TYR A O 1
ATOM 710 N N . PHE A 1 86 ? 14 -7.859 -2.799 1 84.19 86 PHE A N 1
ATOM 711 C CA . PHE A 1 86 ? 12.977 -7.172 -2.021 1 84.19 86 PHE A CA 1
ATOM 712 C C . PHE A 1 86 ? 11.672 -7.965 -2.016 1 84.19 86 PHE A C 1
ATOM 714 O O . PHE A 1 86 ? 11.414 -8.75 -2.928 1 84.19 86 PHE A O 1
ATOM 721 N N . ILE A 1 87 ? 11 -7.742 -0.952 1 90.12 87 ILE A N 1
ATOM 722 C CA . ILE A 1 87 ? 9.688 -8.367 -0.881 1 90.12 87 ILE A CA 1
ATOM 723 C C . ILE A 1 87 ? 8.602 -7.293 -0.843 1 90.12 87 ILE A C 1
ATOM 725 O O . ILE A 1 87 ? 8.727 -6.309 -0.107 1 90.12 87 ILE A O 1
ATOM 729 N N . ILE A 1 88 ? 7.629 -7.434 -1.696 1 91.69 88 ILE A N 1
ATOM 730 C CA . ILE A 1 88 ? 6.449 -6.574 -1.665 1 91.69 88 ILE A CA 1
ATOM 731 C C . ILE A 1 88 ? 5.219 -7.406 -1.313 1 91.69 88 ILE A C 1
ATOM 733 O O . ILE A 1 88 ? 4.914 -8.391 -1.988 1 91.69 88 ILE A O 1
ATOM 737 N N . SER A 1 89 ? 4.621 -7.016 -0.279 1 92.88 89 SER A N 1
ATOM 738 C CA . SER A 1 89 ? 3.467 -7.73 0.255 1 92.88 89 SER A CA 1
ATOM 739 C C . SER A 1 89 ? 2.238 -6.832 0.315 1 92.88 89 SER A C 1
ATOM 741 O O . SER A 1 89 ? 2.281 -5.75 0.907 1 92.88 89 SER A O 1
ATOM 743 N N . HIS A 1 90 ? 1.181 -7.258 -0.271 1 94.31 90 HIS A N 1
ATOM 744 C CA . HIS A 1 90 ? -0.046 -6.477 -0.367 1 94.31 90 HIS A CA 1
ATOM 745 C C . HIS A 1 90 ? -1.24 -7.254 0.177 1 94.31 90 HIS A C 1
ATOM 747 O O . HIS A 1 90 ? -1.663 -8.242 -0.418 1 94.31 90 HIS A O 1
ATOM 753 N N . ILE A 1 91 ? -1.856 -6.707 1.286 1 91.5 91 ILE A N 1
ATOM 754 C CA . ILE A 1 91 ? -2.832 -7.48 2.045 1 91.5 91 ILE A CA 1
ATOM 755 C C . ILE A 1 91 ? -4.199 -6.809 1.968 1 91.5 91 ILE A C 1
ATOM 757 O O . ILE A 1 91 ? -4.305 -5.586 2.074 1 91.5 91 ILE A O 1
ATOM 761 N N . TYR A 1 92 ? -5.164 -7.574 1.727 1 90.12 92 TYR A N 1
ATOM 762 C CA . TYR A 1 92 ? -6.562 -7.254 1.993 1 90.12 92 TYR A CA 1
ATOM 763 C C . TYR A 1 92 ? -7.207 -8.312 2.881 1 90.12 92 TYR A C 1
ATOM 765 O O . TYR A 1 92 ? -7.75 -9.297 2.383 1 90.12 92 TYR A O 1
ATOM 773 N N . ALA A 1 93 ? -7.25 -8.031 4.176 1 88.31 93 ALA A N 1
ATOM 774 C CA . ALA A 1 93 ? -7.66 -9.039 5.152 1 88.31 93 ALA A CA 1
ATOM 775 C C . ALA A 1 93 ? -9.18 -9.133 5.234 1 88.31 93 ALA A C 1
ATOM 777 O O . ALA A 1 93 ? -9.883 -8.156 4.965 1 88.31 93 ALA A O 1
ATOM 778 N N . PRO A 1 94 ? -9.617 -10.328 5.605 1 85.88 94 PRO A N 1
ATOM 779 C CA . PRO A 1 94 ? -11.062 -10.469 5.824 1 85.88 94 PRO A CA 1
ATOM 780 C C . PRO A 1 94 ? -11.578 -9.578 6.949 1 85.88 94 PRO A C 1
ATOM 782 O O . PRO A 1 94 ? -10.82 -9.227 7.863 1 85.88 94 PRO A O 1
ATOM 785 N N . ASN A 1 95 ? -12.812 -9.195 6.93 1 81.5 95 ASN A N 1
ATOM 786 C CA . ASN A 1 95 ? -13.414 -8.312 7.922 1 81.5 95 ASN A CA 1
ATOM 787 C C . ASN A 1 95 ? -13.789 -9.07 9.195 1 81.5 95 ASN A C 1
ATOM 789 O O . ASN A 1 95 ? -14.25 -8.469 10.164 1 81.5 95 ASN A O 1
ATOM 793 N N . HIS A 1 96 ? -13.547 -10.273 9.188 1 82.31 96 HIS A N 1
ATOM 794 C CA . HIS A 1 96 ? -13.773 -11.078 10.383 1 82.31 96 HIS A CA 1
ATOM 795 C C . HIS A 1 96 ? -12.453 -11.57 10.969 1 82.31 96 HIS A C 1
ATOM 797 O O . HIS A 1 96 ? -11.406 -11.461 10.336 1 82.31 96 HIS A O 1
ATOM 803 N N . ASP A 1 97 ? -12.57 -11.891 12.219 1 78.25 97 ASP A N 1
ATOM 804 C CA . ASP A 1 97 ? -11.375 -12.445 12.852 1 78.25 97 ASP A CA 1
ATOM 805 C C . ASP A 1 97 ? -10.867 -13.664 12.094 1 78.25 97 ASP A C 1
ATOM 807 O O . ASP A 1 97 ? -11.609 -14.625 11.883 1 78.25 97 ASP A O 1
ATOM 811 N N . SER A 1 98 ? -9.703 -13.547 11.555 1 83.81 98 SER A N 1
ATOM 812 C CA . SER A 1 98 ? -9.102 -14.617 10.773 1 83.81 98 SER A CA 1
ATOM 813 C C . SER A 1 98 ? -7.633 -14.82 11.141 1 83.81 98 SER A C 1
ATOM 815 O O . SER A 1 98 ? -6.738 -14.539 10.344 1 83.81 98 SER A O 1
ATOM 817 N N . PRO A 1 99 ? -7.402 -15.375 12.32 1 83.75 99 PRO A N 1
ATOM 818 C CA . PRO A 1 99 ? -6.023 -15.586 12.766 1 83.75 99 PRO A CA 1
ATOM 819 C C . PRO A 1 99 ? -5.215 -16.453 11.805 1 83.75 99 PRO A C 1
ATOM 821 O O . PRO A 1 99 ? -4.016 -16.219 11.625 1 83.75 99 PRO A O 1
ATOM 824 N N . GLU A 1 100 ? -5.871 -17.375 11.18 1 87.25 100 GLU A N 1
ATOM 825 C CA . GLU A 1 100 ? -5.184 -18.266 10.25 1 87.25 100 GLU A CA 1
ATOM 826 C C . GLU A 1 100 ? -4.656 -17.5 9.039 1 87.25 100 GLU A C 1
ATOM 828 O O . GLU A 1 100 ? -3.568 -17.781 8.539 1 87.25 100 GLU A O 1
ATOM 833 N N . PHE A 1 101 ? -5.41 -16.594 8.617 1 87.94 101 PHE A N 1
ATOM 834 C CA . PHE A 1 101 ? -4.984 -15.75 7.5 1 87.94 101 PHE A CA 1
ATOM 835 C C . PHE A 1 101 ? -3.688 -15.023 7.832 1 87.94 101 PHE A C 1
ATOM 837 O O . PHE A 1 101 ? -2.727 -15.07 7.062 1 87.94 101 PHE A O 1
ATOM 844 N N . PHE A 1 102 ? -3.646 -14.453 8.984 1 86 102 PHE A N 1
ATOM 845 C CA . PHE A 1 102 ? -2.477 -13.68 9.375 1 86 102 PHE A CA 1
ATOM 846 C C . PHE A 1 102 ? -1.295 -14.602 9.672 1 86 102 PHE A C 1
ATOM 848 O O . PHE A 1 102 ? -0.148 -14.258 9.383 1 86 102 PHE A O 1
ATOM 855 N N . GLN A 1 103 ? -1.562 -15.672 10.227 1 85.75 103 GLN A N 1
ATOM 856 C CA . GLN A 1 103 ? -0.491 -16.641 10.461 1 85.75 103 GLN A CA 1
ATOM 857 C C . GLN A 1 103 ? 0.177 -17.047 9.148 1 85.75 103 GLN A C 1
ATOM 859 O O . GLN A 1 103 ? 1.404 -17.125 9.078 1 85.75 103 GLN A O 1
ATOM 864 N N . ASP A 1 104 ? -0.593 -17.281 8.203 1 87.81 104 ASP A N 1
ATOM 865 C CA . ASP A 1 104 ? -0.084 -17.672 6.887 1 87.81 104 ASP A CA 1
ATOM 866 C C . ASP A 1 104 ? 0.794 -16.578 6.293 1 87.81 104 ASP A C 1
ATOM 868 O O . ASP A 1 104 ? 1.858 -16.859 5.738 1 87.81 104 ASP A O 1
ATOM 872 N N . ILE A 1 105 ? 0.376 -15.422 6.434 1 85.81 105 ILE A N 1
ATOM 873 C CA . ILE A 1 105 ? 1.104 -14.273 5.902 1 85.81 105 ILE A CA 1
ATOM 874 C C . ILE A 1 105 ? 2.414 -14.102 6.668 1 85.81 105 ILE A C 1
ATOM 876 O O . ILE A 1 105 ? 3.475 -13.914 6.062 1 85.81 105 ILE A O 1
ATOM 880 N N . PHE A 1 106 ? 2.303 -14.188 7.926 1 81.88 106 PHE A N 1
ATOM 881 C CA . PHE A 1 106 ? 3.48 -13.969 8.758 1 81.88 106 PHE A CA 1
ATOM 882 C C . PHE A 1 106 ? 4.527 -15.047 8.516 1 81.88 106 PHE A C 1
ATOM 884 O O . PHE A 1 106 ? 5.723 -14.758 8.445 1 81.88 106 PHE A O 1
ATOM 891 N N . GLU A 1 107 ? 4.09 -16.172 8.352 1 83.81 107 GLU A N 1
ATOM 892 C CA . GLU A 1 107 ? 5.004 -17.281 8.062 1 83.81 107 GLU A CA 1
ATOM 893 C C . GLU A 1 107 ? 5.719 -17.062 6.734 1 83.81 107 GLU A C 1
ATOM 895 O O . GLU A 1 107 ? 6.891 -17.422 6.586 1 83.81 107 GLU A O 1
ATOM 900 N N . THR A 1 108 ? 4.996 -16.531 5.855 1 84.56 108 THR A N 1
ATOM 901 C CA . THR A 1 108 ? 5.562 -16.266 4.539 1 84.56 108 THR A CA 1
ATOM 902 C C . THR A 1 108 ? 6.652 -15.188 4.629 1 84.56 108 THR A C 1
ATOM 904 O O . THR A 1 108 ? 7.688 -15.297 3.971 1 84.56 108 THR A O 1
ATOM 907 N N . LEU A 1 109 ? 6.449 -14.266 5.469 1 82.06 109 LEU A N 1
ATOM 908 C CA . LEU A 1 109 ? 7.336 -13.109 5.547 1 82.06 109 LEU A CA 1
ATOM 909 C C . LEU A 1 109 ? 8.5 -13.383 6.496 1 82.06 109 LEU A C 1
ATOM 911 O O . LEU A 1 109 ? 9.578 -12.812 6.336 1 82.06 109 LEU A O 1
ATOM 915 N N . PHE A 1 110 ? 8.328 -14.125 7.5 1 72.38 110 PHE A N 1
ATOM 916 C CA . PHE A 1 110 ? 9.32 -14.383 8.539 1 72.38 110 PHE A CA 1
ATOM 917 C C . PHE A 1 110 ? 10.531 -15.102 7.957 1 72.38 110 PHE A C 1
ATOM 919 O O . PHE A 1 110 ? 11.641 -14.961 8.469 1 72.38 110 PHE A O 1
ATOM 926 N N . ARG A 1 111 ? 10.336 -15.688 6.902 1 67.56 111 ARG A N 1
ATOM 927 C CA . ARG A 1 111 ? 11.414 -16.484 6.316 1 67.56 111 ARG A CA 1
ATOM 928 C C . ARG A 1 111 ? 12.43 -15.578 5.625 1 67.56 111 ARG A C 1
ATOM 930 O O . ARG A 1 111 ? 13.555 -16.016 5.344 1 67.56 111 ARG A O 1
ATOM 937 N N . ASP A 1 112 ? 12.062 -14.359 5.484 1 64.38 112 ASP A N 1
ATOM 938 C CA . ASP A 1 112 ? 12.922 -13.484 4.691 1 64.38 112 ASP A CA 1
ATOM 939 C C . ASP A 1 112 ? 13.445 -12.328 5.531 1 64.38 112 ASP A C 1
ATOM 941 O O . ASP A 1 112 ? 13.18 -11.164 5.227 1 64.38 112 ASP A O 1
ATOM 945 N N . THR A 1 113 ? 14.258 -12.633 6.535 1 62.12 113 THR A N 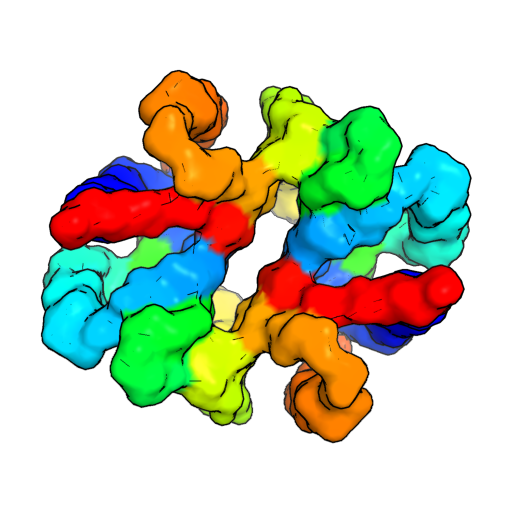1
ATOM 946 C CA . THR A 1 113 ? 14.695 -11.664 7.531 1 62.12 113 THR A CA 1
ATOM 947 C C . THR A 1 113 ? 15.742 -10.719 6.938 1 62.12 113 THR A C 1
ATOM 949 O O . THR A 1 113 ? 15.953 -9.617 7.453 1 62.12 113 THR A O 1
ATOM 952 N N . GLU A 1 114 ? 16.219 -11.094 5.801 1 68.69 114 GLU A N 1
ATOM 953 C CA . GLU A 1 114 ? 17.359 -10.289 5.348 1 68.69 114 GLU A CA 1
ATOM 954 C C . GLU A 1 114 ? 16.953 -9.375 4.188 1 68.69 114 GLU A C 1
ATOM 956 O O . GLU A 1 114 ? 17.719 -8.492 3.799 1 68.69 114 GLU A O 1
ATOM 961 N N . CYS A 1 115 ? 15.75 -9.5 3.734 1 75.44 115 CYS A N 1
ATOM 962 C CA . CYS A 1 115 ? 15.32 -8.719 2.58 1 75.44 115 CYS A CA 1
ATOM 963 C C . CYS A 1 115 ? 14.367 -7.609 3 1 75.44 115 CYS A C 1
ATOM 965 O O . CYS A 1 115 ? 13.492 -7.82 3.846 1 75.44 115 CYS A O 1
ATOM 967 N N . PRO A 1 116 ? 14.633 -6.445 2.49 1 80.62 116 PRO A N 1
ATOM 968 C CA . PRO A 1 116 ? 13.656 -5.387 2.773 1 80.62 116 PRO A CA 1
ATOM 969 C C . PRO A 1 116 ? 12.242 -5.758 2.336 1 80.62 116 PRO A C 1
ATOM 971 O O . PRO A 1 116 ? 12.062 -6.387 1.29 1 80.62 116 PRO A O 1
ATOM 974 N N . VAL A 1 117 ? 11.336 -5.418 3.24 1 85.38 117 VAL A N 1
ATOM 975 C CA . VAL A 1 117 ? 9.945 -5.777 2.973 1 85.38 117 VAL A CA 1
ATOM 976 C C . VAL A 1 117 ? 9.086 -4.52 2.939 1 85.38 117 VAL A C 1
ATOM 978 O O . VAL A 1 117 ? 9.195 -3.656 3.814 1 85.38 117 VAL A O 1
ATOM 981 N N . LEU A 1 118 ? 8.375 -4.387 1.882 1 88.12 118 LEU A N 1
ATOM 982 C CA . LEU A 1 118 ? 7.289 -3.416 1.795 1 88.12 118 LEU A CA 1
ATOM 983 C C . LEU A 1 118 ? 5.938 -4.094 1.999 1 88.12 118 LEU A C 1
ATOM 985 O O . LEU A 1 118 ? 5.57 -5 1.246 1 88.12 118 LEU A O 1
ATOM 989 N N . LEU A 1 119 ? 5.262 -3.701 3.057 1 88.94 119 LEU A N 1
ATOM 990 C CA . LEU A 1 119 ? 3.957 -4.266 3.377 1 88.94 119 LEU A CA 1
ATOM 991 C C . LEU A 1 119 ? 2.867 -3.201 3.295 1 88.94 119 LEU A C 1
ATOM 993 O O . LEU A 1 119 ? 3.006 -2.119 3.869 1 88.94 119 LEU A O 1
ATOM 997 N N . GLY A 1 120 ? 1.879 -3.494 2.52 1 89.56 120 GLY A N 1
ATOM 998 C CA . GLY A 1 120 ? 0.8 -2.523 2.43 1 89.56 120 GLY A CA 1
ATOM 999 C C . GLY A 1 120 ? -0.574 -3.162 2.361 1 89.56 120 GLY A C 1
ATOM 1000 O O . GLY A 1 120 ? -0.703 -4.332 1.991 1 89.56 120 GLY A O 1
ATOM 1001 N N . GLY A 1 121 ? -1.577 -2.311 2.805 1 89.19 121 GLY A N 1
ATOM 1002 C CA . GLY A 1 121 ? -2.938 -2.75 2.539 1 89.19 121 GLY A CA 1
ATOM 1003 C C . GLY A 1 121 ? -3.863 -2.578 3.729 1 89.19 121 GLY A C 1
ATOM 1004 O O . GLY A 1 121 ? -3.598 -1.768 4.617 1 89.19 121 GLY A O 1
ATOM 1005 N N . ASP A 1 122 ? -4.969 -3.285 3.654 1 86.5 122 ASP A N 1
ATOM 1006 C CA . ASP A 1 122 ? -6.02 -3.264 4.668 1 86.5 122 ASP A CA 1
ATOM 1007 C C . ASP A 1 122 ? -6 -4.539 5.508 1 86.5 122 ASP A C 1
ATOM 1009 O O . ASP A 1 122 ? -6.293 -5.625 5.004 1 86.5 122 ASP A O 1
ATOM 1013 N N . PHE A 1 123 ? -5.73 -4.324 6.727 1 81.62 123 PHE A N 1
ATOM 1014 C CA . PHE A 1 123 ? -5.594 -5.465 7.625 1 81.62 123 PHE A CA 1
ATOM 1015 C C . PHE A 1 123 ? -6.906 -5.754 8.336 1 81.62 123 PHE A C 1
ATOM 1017 O O . PHE A 1 123 ? -7.07 -6.812 8.945 1 81.62 123 PHE A O 1
ATOM 1024 N N . ASN A 1 124 ? -7.863 -4.906 8.148 1 77 124 ASN A N 1
ATOM 1025 C CA . ASN A 1 124 ? -9.18 -5.07 8.758 1 77 124 ASN A CA 1
ATOM 1026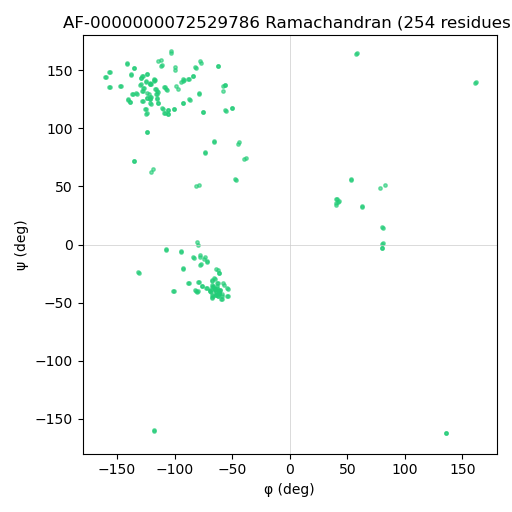 C C . ASN A 1 124 ? -9.07 -5.512 10.211 1 77 124 ASN A C 1
ATOM 1028 O O . ASN A 1 124 ? -9.734 -6.469 10.625 1 77 124 ASN A O 1
ATOM 1032 N N . LEU A 1 125 ? -8.188 -5.066 10.883 1 61.47 125 LEU A N 1
ATOM 1033 C CA . LEU A 1 125 ? -7.992 -5.512 12.258 1 61.47 125 LEU A CA 1
ATOM 1034 C C . LEU A 1 125 ? -9.172 -5.102 13.133 1 61.47 125 LEU A C 1
ATOM 1036 O O . LEU A 1 125 ? -9.594 -3.941 13.117 1 61.47 125 LEU A O 1
ATOM 1040 N N . VAL A 1 126 ? -10.242 -5.973 13.227 1 48.53 126 VAL A N 1
ATOM 1041 C CA . VAL A 1 126 ? -11.391 -5.793 14.109 1 48.53 126 VAL A CA 1
ATOM 1042 C C . VAL A 1 126 ? -10.922 -5.375 15.5 1 48.53 126 VAL A C 1
ATOM 1044 O O . VAL A 1 126 ? -10.047 -6.02 16.078 1 48.53 126 VAL A O 1
ATOM 1047 N N . MET A 1 127 ? -10.734 -4.105 15.719 1 40.06 127 MET A N 1
ATOM 1048 C CA . MET A 1 127 ? -10.594 -3.674 17.109 1 40.06 127 MET A CA 1
ATOM 1049 C C . MET A 1 127 ? -11.539 -4.449 18.016 1 40.06 127 MET A C 1
ATOM 1051 O O . MET A 1 127 ? -12.742 -4.512 17.766 1 40.06 127 MET A O 1
ATOM 1055 N N . ASP A 1 128 ? -11.375 -5.613 18.359 1 36.72 128 ASP A N 1
ATOM 1056 C CA . ASP A 1 128 ? -12.164 -5.938 19.547 1 36.72 128 ASP A 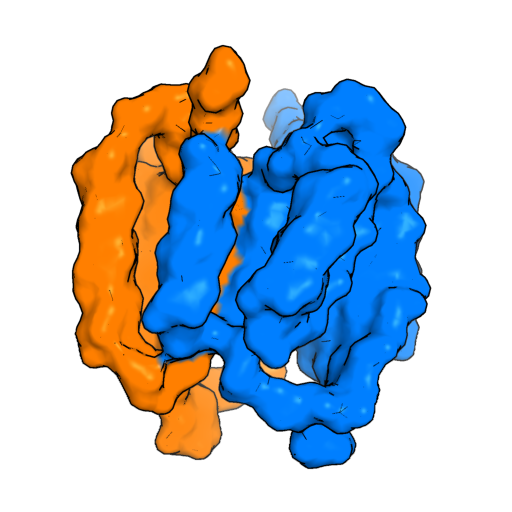CA 1
ATOM 1057 C C . ASP A 1 128 ? -12 -4.867 20.609 1 36.72 128 ASP A C 1
ATOM 1059 O O . ASP A 1 128 ? -10.93 -4.738 21.219 1 36.72 128 ASP A O 1
ATOM 1063 N N . LEU A 1 129 ? -12.281 -3.609 20.328 1 28.69 129 LEU A N 1
ATOM 1064 C CA . LEU A 1 129 ? -12.609 -2.955 21.594 1 28.69 129 LEU A CA 1
ATOM 1065 C C . LEU A 1 129 ? -13.758 -3.678 22.297 1 28.69 129 LEU A C 1
ATOM 1067 O O . LEU A 1 129 ? -14.672 -4.188 21.641 1 28.69 129 LEU A O 1
ATOM 1071 N N . LYS B 1 1 ? -5.82 -5.512 20.344 1 42.25 1 LYS B N 1
ATOM 1072 C CA . LYS B 1 1 ? -5.871 -6.09 19 1 42.25 1 LYS B CA 1
ATOM 1073 C C . LYS B 1 1 ? -5.094 -5.234 18 1 42.25 1 LYS B C 1
ATOM 1075 O O . LYS B 1 1 ? -4.223 -5.738 17.297 1 42.25 1 LYS B O 1
ATOM 1080 N N . ARG B 1 2 ? -5.57 -3.924 17.891 1 48.56 2 ARG B N 1
ATOM 1081 C CA . ARG B 1 2 ? -4.766 -3.047 17.047 1 48.56 2 ARG B CA 1
ATOM 1082 C C . ARG B 1 2 ? -3.311 -3.037 17.5 1 48.56 2 ARG B C 1
ATOM 1084 O O . ARG B 1 2 ? -2.4 -3.105 16.672 1 48.56 2 ARG B O 1
ATOM 1091 N N . GLU B 1 3 ? -3.264 -3.094 18.797 1 51.56 3 GLU B N 1
ATOM 1092 C CA . GLU B 1 3 ? -1.929 -3.117 19.391 1 51.56 3 GLU B CA 1
ATOM 1093 C C . GLU B 1 3 ? -1.15 -4.352 18.938 1 51.56 3 GLU B C 1
ATOM 1095 O O . GLU B 1 3 ? 0.072 -4.301 18.797 1 51.56 3 GLU B O 1
ATOM 1100 N N . GLU B 1 4 ? -1.973 -5.258 18.609 1 54.88 4 GLU B N 1
ATOM 1101 C CA . GLU B 1 4 ? -1.322 -6.527 18.312 1 54.88 4 GLU B CA 1
ATOM 1102 C C . GLU B 1 4 ? -0.649 -6.492 16.938 1 54.88 4 GLU B C 1
ATOM 1104 O O . GLU B 1 4 ? 0.448 -7.027 16.766 1 54.88 4 GLU B O 1
ATOM 1109 N N . ILE B 1 5 ? -1.278 -5.824 16.062 1 59 5 ILE B N 1
ATOM 1110 C CA . ILE B 1 5 ? -0.673 -5.801 14.727 1 59 5 ILE B CA 1
ATOM 1111 C C . ILE B 1 5 ? 0.618 -4.984 14.766 1 59 5 ILE B C 1
ATOM 1113 O O . ILE B 1 5 ? 1.623 -5.379 14.172 1 59 5 ILE B O 1
ATOM 1117 N N . PHE B 1 6 ? 0.504 -3.934 15.516 1 62.91 6 PHE B N 1
ATOM 1118 C CA . PHE B 1 6 ? 1.698 -3.102 15.609 1 62.91 6 PHE B CA 1
ATOM 1119 C C . PHE B 1 6 ? 2.838 -3.865 16.281 1 62.91 6 PHE B C 1
ATOM 1121 O O . PHE B 1 6 ? 3.992 -3.758 15.852 1 62.91 6 PHE B O 1
ATOM 1128 N N . HIS B 1 7 ? 2.41 -4.555 17.266 1 63.28 7 HIS B N 1
ATOM 1129 C CA . HIS B 1 7 ? 3.424 -5.34 17.953 1 63.28 7 HIS B CA 1
ATOM 1130 C C . HIS B 1 7 ? 4.039 -6.383 17.031 1 63.28 7 HIS B C 1
ATOM 1132 O O . HIS B 1 7 ? 5.254 -6.59 17.047 1 63.28 7 HIS B O 1
ATOM 1138 N N . TRP B 1 8 ? 3.207 -6.918 16.281 1 64.12 8 TRP B N 1
ATOM 1139 C CA . TRP B 1 8 ? 3.684 -7.926 15.336 1 64.12 8 TRP B CA 1
ATOM 1140 C C . TRP B 1 8 ? 4.574 -7.297 14.266 1 64.12 8 TRP B C 1
ATOM 1142 O O . TRP B 1 8 ? 5.625 -7.84 13.93 1 64.12 8 TRP B O 1
ATOM 1152 N N . LEU B 1 9 ? 4.137 -6.211 13.805 1 67.12 9 LEU B N 1
ATOM 1153 C CA . LEU B 1 9 ? 4.898 -5.523 12.766 1 67.12 9 LEU B CA 1
ATOM 1154 C C . LEU B 1 9 ? 6.266 -5.098 13.289 1 67.12 9 LEU B C 1
ATOM 1156 O O . LEU B 1 9 ? 7.254 -5.137 12.547 1 67.12 9 LEU B O 1
ATOM 1160 N N . LYS B 1 10 ? 6.297 -4.789 14.492 1 65.38 10 LYS B N 1
ATOM 1161 C CA . LYS B 1 10 ? 7.527 -4.328 15.133 1 65.38 10 LYS B CA 1
ATOM 1162 C C . LYS B 1 10 ? 8.578 -5.434 15.164 1 65.38 10 LYS B C 1
ATOM 1164 O O . LYS B 1 10 ? 9.781 -5.156 15.102 1 65.38 10 LYS B O 1
ATOM 1169 N N . LEU B 1 11 ? 8.039 -6.555 15.219 1 61.38 11 LEU B N 1
ATOM 1170 C CA . LEU B 1 11 ? 8.93 -7.699 15.383 1 61.38 11 LEU B CA 1
ATOM 1171 C C . LEU B 1 11 ? 9.5 -8.141 14.039 1 61.38 11 LEU B C 1
ATOM 1173 O O . LEU B 1 11 ? 10.461 -8.906 13.992 1 61.38 11 LEU B O 1
ATOM 1177 N N . GLN B 1 12 ? 8.883 -7.555 13.078 1 61.31 12 GLN B N 1
ATOM 1178 C CA . GLN B 1 12 ? 9.289 -7.996 11.75 1 61.31 12 GLN B CA 1
ATOM 1179 C C . GLN B 1 12 ? 10.281 -7.02 11.125 1 61.31 12 GLN B C 1
ATOM 1181 O O . GLN B 1 12 ? 10.438 -5.895 11.609 1 61.31 12 GLN B O 1
ATOM 1186 N N . HIS B 1 13 ? 11.172 -7.555 10.266 1 64.12 13 HIS B N 1
ATOM 1187 C CA . HIS B 1 13 ? 12.164 -6.754 9.555 1 64.12 13 HIS B CA 1
ATOM 1188 C C . HIS B 1 13 ? 11.531 -6.047 8.352 1 64.12 13 HIS B C 1
ATOM 1190 O O . HIS B 1 13 ? 11.922 -6.297 7.211 1 64.12 13 HIS B O 1
ATOM 1196 N N . TYR B 1 14 ? 10.406 -5.375 8.695 1 66.12 14 TYR B N 1
ATOM 1197 C CA . TYR B 1 14 ? 9.797 -4.598 7.621 1 66.12 14 TYR B CA 1
ATOM 1198 C C . TYR B 1 14 ? 10.461 -3.23 7.496 1 66.12 14 TYR B C 1
ATOM 1200 O O . TYR B 1 14 ? 10.891 -2.65 8.492 1 66.12 14 TYR B O 1
ATOM 1208 N N . ASN B 1 15 ? 10.492 -2.895 6.305 1 78.12 15 ASN B N 1
ATOM 1209 C CA . ASN B 1 15 ? 11.172 -1.616 6.109 1 78.12 15 ASN B CA 1
ATOM 1210 C C . ASN B 1 15 ? 10.172 -0.479 5.906 1 78.12 15 ASN B C 1
ATOM 1212 O O . ASN B 1 15 ? 10.32 0.593 6.496 1 78.12 15 ASN B O 1
ATOM 1216 N N . ILE B 1 16 ? 9.086 -0.75 5.133 1 85.56 16 ILE B N 1
ATOM 1217 C CA . ILE B 1 16 ? 8.055 0.244 4.871 1 85.56 16 ILE B CA 1
ATOM 1218 C C . ILE B 1 16 ? 6.676 -0.399 5 1 85.56 16 ILE B C 1
ATOM 1220 O O . ILE B 1 16 ? 6.418 -1.45 4.41 1 85.56 16 ILE B O 1
ATOM 1224 N N . ILE B 1 17 ? 5.801 0.259 5.793 1 88 17 ILE B N 1
ATOM 1225 C CA . ILE B 1 17 ? 4.473 -0.292 6.027 1 88 17 ILE B CA 1
ATOM 1226 C C . ILE B 1 17 ? 3.414 0.767 5.723 1 88 17 ILE B C 1
ATOM 1228 O O . ILE B 1 17 ? 3.471 1.88 6.25 1 88 17 ILE B O 1
ATOM 1232 N N . LEU B 1 18 ? 2.51 0.445 4.836 1 91.69 18 LEU B N 1
ATOM 1233 C CA . LEU B 1 18 ? 1.348 1.275 4.539 1 91.69 18 LEU B CA 1
ATOM 1234 C C . LEU B 1 18 ? 0.08 0.664 5.125 1 91.69 18 LEU B C 1
ATOM 1236 O O . LEU B 1 18 ? -0.411 -0.353 4.629 1 91.69 18 LEU B O 1
ATOM 1240 N N . LEU B 1 19 ? -0.519 1.326 6.145 1 88.62 19 LEU B N 1
ATOM 1241 C CA . LEU B 1 19 ? -1.688 0.777 6.824 1 88.62 19 LEU B CA 1
ATOM 1242 C C . LEU B 1 19 ? -2.943 1.568 6.473 1 88.62 19 LEU B C 1
ATOM 1244 O O . LEU B 1 19 ? -2.914 2.801 6.434 1 88.62 19 LEU B O 1
ATOM 1248 N N . GLN B 1 20 ? -3.932 0.854 6.219 1 85.69 20 GLN B N 1
ATOM 1249 C CA . GLN B 1 20 ? -5.238 1.463 5.988 1 85.69 20 GLN B CA 1
ATOM 1250 C C . GLN B 1 20 ? -6.207 1.136 7.121 1 85.69 20 GLN B C 1
ATOM 1252 O O . GLN B 1 20 ? -6.098 0.083 7.75 1 85.69 20 GLN B O 1
ATOM 1257 N N . GLU B 1 21 ? -7.168 1.997 7.309 1 77.94 21 GLU B N 1
ATOM 1258 C CA . GLU B 1 21 ? -8.219 1.882 8.32 1 77.94 21 GLU B CA 1
ATOM 1259 C C . GLU B 1 21 ? -7.629 1.662 9.711 1 77.94 21 GLU B C 1
ATOM 1261 O O . GLU B 1 21 ? -7.996 0.712 10.398 1 77.94 21 GLU B O 1
ATOM 1266 N N . THR B 1 22 ? -6.793 2.516 10.109 1 69.94 22 THR B N 1
ATOM 1267 C CA . THR B 1 22 ? -6.109 2.383 11.391 1 69.94 22 THR B CA 1
ATOM 1268 C C . THR B 1 22 ? -7.031 2.764 12.547 1 69.94 22 THR B C 1
ATOM 1270 O O . THR B 1 22 ? -6.812 2.354 13.688 1 69.94 22 THR B O 1
ATOM 1273 N N . TYR B 1 23 ? -8.086 3.438 12.266 1 69.06 23 TYR B N 1
ATOM 1274 C CA . TYR B 1 23 ? -9.016 3.922 13.273 1 69.06 23 TYR B CA 1
ATOM 1275 C C . TYR B 1 23 ? -8.273 4.441 14.5 1 69.06 23 TYR B C 1
ATOM 1277 O O . TYR B 1 23 ? -8.711 4.242 15.633 1 69.06 23 TYR B O 1
ATOM 1285 N N . SER B 1 24 ? -7.129 5.043 14.242 1 67.62 24 SER B N 1
ATOM 1286 C CA . SER B 1 24 ? -6.262 5.395 15.359 1 67.62 24 SER B CA 1
ATOM 1287 C C . SER B 1 24 ? -6.602 6.777 15.906 1 67.62 24 SER B C 1
ATOM 1289 O O . SER B 1 24 ? -7.016 7.664 15.156 1 67.62 24 SER B O 1
ATOM 1291 N N . ILE B 1 25 ? -6.48 6.809 17.234 1 68.5 25 ILE B N 1
ATOM 1292 C CA . ILE B 1 25 ? -6.609 8.102 17.906 1 68.5 25 ILE B CA 1
ATOM 1293 C C . ILE B 1 25 ? -5.227 8.617 18.297 1 68.5 25 ILE B C 1
ATOM 1295 O O . ILE B 1 25 ? -4.246 7.875 18.25 1 68.5 25 ILE B O 1
ATOM 1299 N N . GLU B 1 26 ? -5.242 9.883 18.609 1 74.19 26 GLU B N 1
ATOM 1300 C CA . GLU B 1 26 ? -3.979 10.562 18.875 1 74.19 26 GLU B CA 1
ATOM 1301 C C . GLU B 1 26 ? -3.172 9.82 19.938 1 74.19 26 GLU B C 1
ATOM 1303 O O . GLU B 1 26 ? -1.949 9.695 19.828 1 74.19 26 GLU B O 1
ATOM 1308 N N . SER B 1 27 ? -3.797 9.445 20.906 1 75.44 27 SER B N 1
ATOM 1309 C CA . SER B 1 27 ? -3.102 8.75 21.984 1 75.44 27 SER B CA 1
ATOM 1310 C C . SER B 1 27 ? -2.451 7.465 21.484 1 75.44 27 SER B C 1
ATOM 1312 O O . SER B 1 27 ? -1.329 7.137 21.875 1 75.44 27 SER B O 1
ATOM 1314 N N . ASP B 1 28 ? -3.172 6.789 20.609 1 72.38 28 ASP B N 1
ATOM 1315 C CA . ASP B 1 28 ? -2.648 5.555 20.031 1 72.38 28 ASP B CA 1
ATOM 1316 C C . ASP B 1 28 ? -1.445 5.84 19.125 1 72.38 28 ASP B C 1
ATOM 1318 O O . ASP B 1 28 ? -0.464 5.094 19.141 1 72.38 28 ASP B O 1
ATOM 1322 N N . GLU B 1 29 ? -1.523 6.93 18.484 1 74.69 29 GLU B N 1
ATOM 1323 C CA . GLU B 1 29 ? -0.447 7.309 17.578 1 74.69 29 GLU B CA 1
ATOM 1324 C C . GLU B 1 29 ? 0.827 7.652 18.344 1 74.69 29 GLU B C 1
ATOM 1326 O O . GLU B 1 29 ? 1.926 7.273 17.938 1 74.69 29 GLU B O 1
ATOM 1331 N N . LYS B 1 30 ? 0.604 8.336 19.438 1 77.5 30 LYS B N 1
ATOM 1332 C CA . LYS B 1 30 ? 1.74 8.68 20.281 1 77.5 30 LYS B CA 1
ATOM 1333 C C . LYS B 1 30 ? 2.391 7.43 20.859 1 77.5 30 LYS B C 1
ATOM 1335 O O . LYS B 1 30 ? 3.617 7.32 20.906 1 77.5 30 LYS B O 1
ATOM 1340 N N . LYS B 1 31 ? 1.562 6.602 21.266 1 77.12 31 LYS B N 1
ATOM 1341 C CA . LYS B 1 31 ? 2.074 5.348 21.812 1 77.12 31 LYS B CA 1
ATOM 1342 C C . LYS B 1 31 ? 2.846 4.562 20.75 1 77.12 31 LYS B C 1
ATOM 1344 O O . LYS B 1 31 ? 3.934 4.047 21.016 1 77.12 31 LYS B O 1
ATOM 1349 N N . CYS B 1 32 ? 2.273 4.52 19.594 1 74.44 32 CYS B N 1
ATOM 1350 C CA . CYS B 1 32 ? 2.928 3.826 18.484 1 74.44 32 CYS B CA 1
ATOM 1351 C C . CYS B 1 32 ? 4.273 4.461 18.156 1 74.44 32 CYS B C 1
ATOM 1353 O O . CYS B 1 32 ? 5.273 3.762 18 1 74.44 32 CYS B O 1
ATOM 1355 N N . SER B 1 33 ? 4.27 5.734 18.172 1 77.06 33 SER B N 1
ATOM 1356 C CA . SER B 1 33 ? 5.48 6.469 17.812 1 77.06 33 SER B CA 1
ATOM 1357 C C . SER B 1 33 ? 6.574 6.258 18.859 1 77.06 33 SER B C 1
ATOM 1359 O O . SER B 1 33 ? 7.762 6.23 18.531 1 77.06 33 SER B O 1
ATOM 1361 N N . THR B 1 34 ? 6.125 6.055 20.078 1 79.31 34 THR B N 1
ATOM 1362 C CA . THR B 1 34 ? 7.082 5.875 21.172 1 79.31 34 THR B CA 1
ATOM 1363 C C . THR B 1 34 ? 7.629 4.449 21.172 1 79.31 34 THR B C 1
ATOM 1365 O O . THR B 1 34 ? 8.805 4.23 21.469 1 79.31 34 THR B O 1
ATOM 1368 N N . GLU B 1 35 ? 6.77 3.594 20.75 1 77.25 35 GLU B N 1
ATOM 1369 C CA . GLU B 1 35 ? 7.156 2.188 20.828 1 77.25 35 GLU B CA 1
ATOM 1370 C C . GLU B 1 35 ? 7.801 1.719 19.516 1 77.25 35 GLU B C 1
ATOM 1372 O O . GLU B 1 35 ? 8.523 0.719 19.5 1 77.25 35 GLU B O 1
ATOM 1377 N N . TRP B 1 36 ? 7.527 2.451 18.531 1 78.5 36 TRP B N 1
ATOM 1378 C CA . TRP B 1 36 ? 8.055 2.098 17.219 1 78.5 36 TRP B CA 1
ATOM 1379 C C . TRP B 1 36 ? 9.523 2.51 17.094 1 78.5 36 TRP B C 1
ATOM 1381 O O . TRP B 1 36 ? 9.898 3.607 17.516 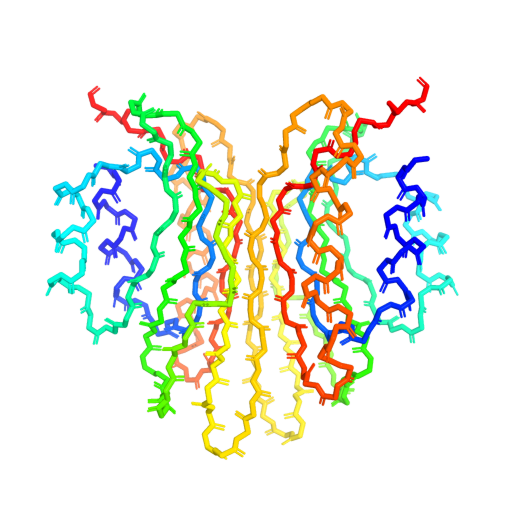1 78.5 36 TRP B O 1
ATOM 1391 N N . SER B 1 37 ? 10.375 1.629 16.672 1 77.31 37 SER B N 1
ATOM 1392 C CA . SER B 1 37 ? 11.805 1.895 16.547 1 77.31 37 SER B CA 1
ATOM 1393 C C . SER B 1 37 ? 12.094 2.822 15.375 1 77.31 37 SER B C 1
ATOM 1395 O O . SER B 1 37 ? 13.148 3.457 15.32 1 77.31 37 SER B O 1
ATOM 1397 N N . GLY B 1 38 ? 11.172 3.004 14.523 1 84.88 38 GLY B N 1
ATOM 1398 C CA . GLY B 1 38 ? 11.336 3.857 13.359 1 84.88 38 GLY B CA 1
ATOM 1399 C C . GLY B 1 38 ? 10.383 5.035 13.336 1 84.88 38 GLY B C 1
ATOM 1400 O O . GLY B 1 38 ? 9.969 5.523 14.391 1 84.88 38 GLY B O 1
ATOM 1401 N N . SER B 1 39 ? 10.164 5.613 12.258 1 88.5 39 SER B N 1
ATOM 1402 C CA . SER B 1 39 ? 9.273 6.762 12.109 1 88.5 39 SER B CA 1
ATOM 1403 C C . SER B 1 39 ? 7.859 6.328 11.758 1 88.5 39 SER B C 1
ATOM 1405 O O . SER B 1 39 ? 7.668 5.387 10.984 1 88.5 39 SER B O 1
ATOM 1407 N N . CYS B 1 40 ? 6.934 7.055 12.352 1 89.44 40 CYS B N 1
ATOM 1408 C CA . CYS B 1 40 ? 5.52 6.793 12.102 1 89.44 40 CYS B CA 1
ATOM 1409 C C . CYS B 1 40 ? 4.793 8.062 11.68 1 89.44 40 CYS B C 1
ATOM 1411 O O . CYS B 1 40 ? 4.957 9.117 12.305 1 89.44 40 CYS B O 1
ATOM 1413 N N . TYR B 1 41 ? 4.055 7.938 10.641 1 91.31 41 TYR B N 1
ATOM 1414 C CA . TYR B 1 41 ? 3.234 9.055 10.18 1 91.31 41 TYR B CA 1
ATOM 1415 C C . TYR B 1 41 ? 1.781 8.625 10.008 1 91.31 41 TYR B C 1
ATOM 1417 O O . TYR B 1 41 ? 1.501 7.562 9.445 1 91.31 41 TYR B O 1
ATOM 1425 N N . PHE B 1 42 ? 0.913 9.477 10.508 1 89 42 PHE B N 1
ATOM 1426 C CA . PHE B 1 42 ? -0.504 9.133 10.492 1 89 42 PHE B CA 1
ATOM 1427 C C . PHE B 1 42 ? -1.33 10.258 9.891 1 89 42 PHE B C 1
ATOM 1429 O O . PHE B 1 42 ? -0.99 11.438 10.039 1 89 42 PHE B O 1
ATOM 1436 N N . SER B 1 43 ? -2.373 9.859 9.141 1 89.94 43 SER B N 1
ATOM 1437 C CA . SER B 1 43 ? -3.467 10.75 8.766 1 89.94 43 SER B CA 1
ATOM 1438 C C . SER B 1 43 ? -4.812 10.188 9.211 1 89.94 43 SER B C 1
ATOM 1440 O O . SER B 1 43 ? -5.234 9.133 8.742 1 89.94 43 SER B O 1
ATOM 1442 N N . ASN B 1 44 ? -5.434 10.836 10.125 1 83.81 44 ASN B N 1
ATOM 1443 C CA . ASN B 1 44 ? -6.695 10.367 10.68 1 83.81 44 ASN B CA 1
ATOM 1444 C C . ASN B 1 44 ? -7.762 11.453 10.648 1 83.81 44 ASN B C 1
ATOM 1446 O O . ASN B 1 44 ? -7.441 12.641 10.555 1 83.81 44 ASN B O 1
ATOM 1450 N N . TYR B 1 45 ? -9.062 10.883 10.406 1 72.25 45 TYR B N 1
ATOM 1451 C CA . TYR B 1 45 ? -10.172 11.805 10.633 1 72.25 45 TYR B CA 1
ATOM 1452 C C . TYR B 1 45 ? -10.445 11.977 12.125 1 72.25 45 TYR B C 1
ATOM 1454 O O . TYR B 1 45 ? -10.047 11.141 12.938 1 72.25 45 TYR B O 1
ATOM 1462 N N . ARG B 1 46 ? -11.047 13.133 12.367 1 58.22 46 ARG B N 1
ATOM 1463 C CA . ARG B 1 46 ? -11.625 13.219 13.703 1 58.22 46 ARG B CA 1
ATOM 1464 C C . ARG B 1 46 ? -12.633 12.109 13.938 1 58.22 46 ARG B C 1
ATOM 1466 O O . ARG B 1 46 ? -13.367 11.719 13.023 1 58.22 46 ARG B O 1
ATOM 1473 N N . ASN B 1 47 ? -12.594 11.398 15.016 1 51.44 47 ASN B N 1
ATOM 1474 C CA . ASN B 1 47 ? -13.602 10.547 15.625 1 51.44 47 ASN B CA 1
ATOM 1475 C C . ASN B 1 47 ? -13.625 9.164 14.977 1 51.44 47 ASN B C 1
ATOM 1477 O O . ASN B 1 47 ? -14.695 8.656 14.625 1 51.44 47 ASN B O 1
ATOM 1481 N N . ASN B 1 48 ? -12.586 8.367 14.789 1 54.78 48 ASN B N 1
ATOM 1482 C CA . ASN B 1 48 ? -12.516 6.918 14.641 1 54.78 48 ASN B CA 1
ATOM 1483 C C . ASN B 1 48 ? -12.867 6.48 13.227 1 54.78 48 ASN B C 1
ATOM 1485 O O . ASN B 1 48 ? -13.547 5.473 13.031 1 54.78 48 ASN B O 1
ATOM 1489 N N . SER B 1 49 ? -13.164 7.418 12.344 1 56.94 49 SER B N 1
ATOM 1490 C CA . SER B 1 49 ? -13.461 6.949 10.992 1 56.94 49 SER B CA 1
ATOM 1491 C C . SER B 1 49 ? -12.25 7.086 10.078 1 56.94 49 SER B C 1
ATOM 1493 O O . SER B 1 49 ? -11.398 7.949 10.289 1 56.94 49 SER B O 1
ATOM 1495 N N . ALA B 1 50 ? -11.914 6.031 9.188 1 66.31 50 ALA B N 1
ATOM 1496 C CA . ALA B 1 50 ? -10.914 6.043 8.125 1 66.31 50 ALA B CA 1
ATOM 1497 C C . ALA B 1 50 ? -9.531 6.391 8.68 1 66.31 50 ALA B C 1
ATOM 1499 O O . ALA B 1 50 ? -9.391 6.707 9.859 1 66.31 50 ALA B O 1
ATOM 1500 N N . GLY B 1 51 ? -8.398 6.203 8.062 1 84.69 51 GLY B N 1
ATOM 1501 C CA . GLY B 1 51 ? -7.039 6.551 8.438 1 84.69 51 GLY B CA 1
ATOM 1502 C C . GLY B 1 51 ? -5.988 5.77 7.672 1 84.69 51 GLY B C 1
ATOM 1503 O O . GLY B 1 51 ? -6.195 4.594 7.355 1 84.69 51 GLY B O 1
ATOM 1504 N N . VAL B 1 52 ? -5.02 6.516 7.344 1 90.38 52 VAL B N 1
ATOM 1505 C CA . VAL B 1 52 ? -3.871 5.875 6.707 1 90.38 52 VAL B CA 1
ATOM 1506 C C . VAL B 1 52 ? -2.604 6.188 7.5 1 90.38 52 VAL B C 1
ATOM 1508 O O . VAL B 1 52 ? -2.516 7.223 8.164 1 90.38 52 VAL B O 1
ATOM 1511 N N . ALA B 1 53 ? -1.72 5.242 7.508 1 91.19 53 ALA B N 1
ATOM 1512 C CA . ALA B 1 53 ? -0.441 5.43 8.188 1 91.19 53 ALA B CA 1
ATOM 1513 C C . ALA B 1 53 ? 0.71 4.875 7.355 1 91.19 53 ALA B C 1
ATOM 1515 O O . ALA B 1 53 ? 0.531 3.918 6.598 1 91.19 53 ALA B O 1
ATOM 1516 N N . ILE B 1 54 ? 1.812 5.477 7.438 1 92.88 54 ILE B N 1
ATOM 1517 C CA . ILE B 1 54 ? 3.066 4.992 6.875 1 92.88 54 ILE B CA 1
ATOM 1518 C C . ILE B 1 54 ? 4.105 4.836 7.98 1 92.88 54 ILE B C 1
ATOM 1520 O O . ILE B 1 54 ? 4.41 5.797 8.695 1 92.88 54 ILE B O 1
ATOM 1524 N N . LEU B 1 55 ? 4.594 3.652 8.117 1 89.94 55 LEU B N 1
ATOM 1525 C CA . LEU B 1 55 ? 5.586 3.344 9.141 1 89.94 55 LEU B CA 1
ATOM 1526 C C . LEU B 1 55 ? 6.898 2.893 8.516 1 89.94 55 LEU B C 1
ATOM 1528 O O . LEU B 1 55 ? 6.895 2.172 7.512 1 89.94 55 LEU B O 1
ATOM 1532 N N . PHE B 1 56 ? 7.969 3.295 9.094 1 88.44 56 PHE B N 1
ATOM 1533 C CA . PHE B 1 56 ? 9.305 2.91 8.641 1 88.44 56 PHE B CA 1
ATOM 1534 C C . PHE B 1 56 ? 10.062 2.205 9.758 1 88.44 56 PHE B C 1
ATOM 1536 O O . PHE B 1 56 ? 9.984 2.605 10.922 1 88.44 56 PHE B O 1
ATOM 1543 N N . GLN B 1 57 ? 10.742 1.177 9.32 1 83.38 57 GLN B N 1
ATOM 1544 C CA . GLN B 1 57 ? 11.625 0.499 10.273 1 83.38 57 GLN B CA 1
ATOM 1545 C C . GLN B 1 57 ? 12.859 -0.057 9.57 1 83.38 57 GLN B C 1
ATOM 1547 O O . GLN B 1 57 ? 12.773 -0.567 8.453 1 83.38 57 GLN B O 1
ATOM 1552 N N . ASN B 1 58 ? 14.023 0.133 10.203 1 80.06 58 ASN B N 1
ATOM 1553 C CA . ASN B 1 58 ? 15.273 -0.468 9.758 1 80.06 58 ASN B CA 1
ATOM 1554 C C . ASN B 1 58 ? 15.672 0.019 8.367 1 80.06 58 ASN B C 1
ATOM 1556 O O . ASN B 1 58 ? 16.078 -0.776 7.523 1 80.06 58 ASN B O 1
ATOM 1560 N N . ILE B 1 59 ? 15.359 1.204 8.016 1 76.88 59 ILE B N 1
ATOM 1561 C CA . ILE B 1 59 ? 15.75 1.84 6.766 1 76.88 59 ILE B CA 1
ATOM 1562 C C . ILE B 1 59 ? 16.516 3.133 7.059 1 76.88 59 ILE B C 1
ATOM 1564 O O . ILE B 1 59 ? 16.109 3.912 7.926 1 76.88 59 ILE B O 1
ATOM 1568 N N . PRO B 1 60 ? 17.609 3.238 6.457 1 79.94 60 PRO B N 1
ATOM 1569 C CA . PRO B 1 60 ? 18.406 4.434 6.711 1 79.94 60 PRO B CA 1
ATOM 1570 C C . PRO B 1 60 ? 17.828 5.688 6.055 1 79.94 60 PRO B C 1
ATOM 1572 O O . PRO B 1 60 ? 18.328 6.141 5.023 1 79.94 60 PRO B O 1
ATOM 1575 N N . ILE B 1 61 ? 16.844 6.246 6.652 1 84.19 61 ILE B N 1
ATOM 1576 C CA . ILE B 1 61 ? 16.203 7.441 6.125 1 84.19 61 ILE B CA 1
ATOM 1577 C C . ILE B 1 61 ? 16.938 8.688 6.613 1 84.19 61 ILE B C 1
ATOM 1579 O O . ILE B 1 61 ? 17.203 8.836 7.812 1 84.19 61 ILE B O 1
ATOM 1583 N N . ALA B 1 62 ? 17.359 9.508 5.699 1 88.62 62 ALA B N 1
ATOM 1584 C CA . ALA B 1 62 ? 18.078 10.742 6.035 1 88.62 62 ALA B CA 1
ATOM 1585 C C . ALA B 1 62 ? 17.109 11.852 6.418 1 88.62 62 ALA B C 1
ATOM 1587 O O . ALA B 1 62 ? 17.375 12.625 7.34 1 88.62 62 ALA B O 1
ATOM 1588 N N . SER B 1 63 ? 16.031 11.859 5.652 1 91.94 63 SER B N 1
ATOM 1589 C CA . SER B 1 63 ? 15.016 12.875 5.949 1 91.94 63 SER B CA 1
ATOM 1590 C C . SER B 1 63 ? 13.641 12.445 5.441 1 91.94 63 SER B C 1
ATOM 1592 O O . SER B 1 63 ? 13.539 11.688 4.477 1 91.94 63 SER B O 1
ATOM 1594 N N . ILE B 1 64 ? 12.547 12.867 6.156 1 93.56 64 ILE B N 1
ATOM 1595 C CA . ILE B 1 64 ? 11.164 12.648 5.762 1 93.56 64 ILE B CA 1
ATOM 1596 C C . ILE B 1 64 ? 10.375 13.953 5.895 1 93.56 64 ILE B C 1
ATOM 1598 O O . ILE B 1 64 ? 10.484 14.648 6.91 1 93.56 64 ILE B O 1
ATOM 1602 N N . GLU B 1 65 ? 9.688 14.273 4.859 1 94.25 65 GLU B N 1
ATOM 1603 C CA . GLU B 1 65 ? 8.812 15.445 4.883 1 94.25 65 GLU B CA 1
ATOM 1604 C C . GLU B 1 65 ? 7.41 15.094 4.395 1 94.25 65 GLU B C 1
ATOM 1606 O O . GLU B 1 65 ? 7.25 14.359 3.416 1 94.25 65 GLU B O 1
ATOM 1611 N N . ILE B 1 66 ? 6.461 15.633 5.105 1 95.31 66 ILE B N 1
ATOM 1612 C CA . ILE B 1 66 ? 5.094 15.469 4.621 1 95.31 66 ILE B CA 1
ATOM 1613 C C . ILE B 1 66 ? 4.852 16.391 3.43 1 95.31 66 ILE B C 1
ATOM 1615 O O . ILE B 1 66 ? 4.922 17.609 3.559 1 95.31 66 ILE B O 1
ATOM 1619 N N . LYS B 1 67 ? 4.656 15.805 2.328 1 93.88 67 LYS B N 1
ATOM 1620 C CA . LYS B 1 67 ? 4.383 16.562 1.106 1 93.88 67 LYS B CA 1
ATOM 1621 C C . LYS B 1 67 ? 2.922 17 1.05 1 93.88 67 LYS B C 1
ATOM 1623 O O . LYS B 1 67 ? 2.623 18.125 0.624 1 93.88 67 LYS B O 1
ATOM 1628 N N . LYS B 1 68 ? 2.055 16.109 1.471 1 93.75 68 LYS B N 1
ATOM 1629 C CA . LYS B 1 68 ? 0.624 16.391 1.487 1 93.75 68 LYS B CA 1
ATOM 1630 C C . LYS B 1 68 ? -0.118 15.445 2.426 1 93.75 68 LYS B C 1
ATOM 1632 O O . LYS B 1 68 ? 0.231 14.273 2.531 1 93.75 68 LYS B O 1
ATOM 1637 N N . GLU B 1 69 ? -1.085 16.031 3.029 1 94.38 69 GLU B N 1
ATOM 1638 C CA . GLU B 1 69 ? -1.974 15.242 3.877 1 94.38 69 GLU B CA 1
ATOM 1639 C C . GLU B 1 69 ? -3.424 15.688 3.721 1 94.38 69 GLU B C 1
ATOM 1641 O O . GLU B 1 69 ? -3.717 16.891 3.732 1 94.38 69 GLU B O 1
ATOM 1646 N N . ILE B 1 70 ? -4.238 14.812 3.408 1 91.56 70 ILE B N 1
ATOM 1647 C CA . ILE B 1 70 ? -5.68 15.008 3.521 1 91.56 70 ILE B CA 1
ATOM 1648 C C . ILE B 1 70 ? -6.234 14.141 4.652 1 91.56 70 ILE B C 1
ATOM 1650 O O . ILE B 1 70 ? -6.184 12.906 4.578 1 91.56 70 ILE B O 1
ATOM 1654 N N . ALA B 1 71 ? -6.75 14.734 5.617 1 89.75 71 ALA B N 1
ATOM 1655 C CA . ALA B 1 71 ? -7.105 14.078 6.871 1 89.75 71 ALA B CA 1
ATOM 1656 C C . ALA B 1 71 ? -7.926 12.812 6.617 1 89.75 71 ALA B C 1
ATOM 1658 O O . ALA B 1 71 ? -8.984 12.875 5.984 1 89.75 71 ALA B O 1
ATOM 1659 N N . GLY B 1 72 ? -7.305 11.68 7.051 1 89.5 72 GLY B N 1
ATOM 1660 C CA . GLY B 1 72 ? -7.984 10.398 7.023 1 89.5 72 GLY B CA 1
ATOM 1661 C C . GLY B 1 72 ? -7.977 9.75 5.652 1 89.5 72 GLY B C 1
ATOM 1662 O O . GLY B 1 72 ? -8.391 8.602 5.5 1 89.5 72 GLY B O 1
ATOM 1663 N N . ARG B 1 73 ? -7.438 10.43 4.66 1 90.69 73 ARG B N 1
ATOM 1664 C CA . ARG B 1 73 ? -7.695 9.93 3.314 1 90.69 73 ARG B CA 1
ATOM 1665 C C . ARG B 1 73 ? -6.406 9.828 2.508 1 90.69 73 ARG B C 1
ATOM 1667 O O . ARG B 1 73 ? -6.348 9.109 1.512 1 90.69 73 ARG B O 1
ATOM 1674 N N . TYR B 1 74 ? -5.457 10.625 2.926 1 93.31 74 TYR B N 1
ATOM 1675 C CA . TYR B 1 74 ? -4.285 10.68 2.059 1 93.31 74 TYR B CA 1
ATOM 1676 C C . TYR B 1 74 ? -3.051 11.109 2.838 1 93.31 74 TYR B C 1
ATOM 1678 O O . TYR B 1 74 ? -3.115 12.031 3.652 1 93.31 74 TYR B O 1
ATOM 1686 N N . LEU B 1 75 ? -1.968 10.469 2.639 1 95.56 75 LEU B N 1
ATOM 1687 C CA . LEU B 1 75 ? -0.659 10.828 3.176 1 95.56 75 LEU B CA 1
ATOM 1688 C C . LEU B 1 75 ? 0.429 10.633 2.125 1 95.56 75 LEU B C 1
ATOM 1690 O O . LEU B 1 75 ? 0.559 9.555 1.546 1 95.56 75 LEU B O 1
ATOM 1694 N N . CYS B 1 76 ? 1.131 11.656 1.833 1 95.62 76 CYS B N 1
ATOM 1695 C CA . CYS B 1 76 ? 2.232 11.648 0.877 1 95.62 76 CYS B CA 1
ATOM 1696 C C . CYS B 1 76 ? 3.518 12.156 1.521 1 95.62 76 CYS B C 1
ATOM 1698 O O . CYS B 1 76 ? 3.543 13.25 2.08 1 95.62 76 CYS B O 1
ATOM 1700 N N . LEU B 1 77 ? 4.551 11.367 1.418 1 95.25 77 LEU B N 1
ATOM 1701 C CA . LEU B 1 77 ? 5.816 11.703 2.061 1 95.25 77 LEU B CA 1
ATOM 1702 C C . LEU B 1 77 ? 6.938 11.805 1.031 1 95.25 77 LEU B C 1
ATOM 1704 O O . LEU B 1 77 ? 7.016 10.992 0.108 1 95.25 77 LEU B O 1
ATOM 1708 N N . ASN B 1 78 ? 7.762 12.812 1.207 1 92.94 78 ASN B N 1
ATOM 1709 C CA . ASN B 1 78 ? 9.07 12.875 0.57 1 92.94 78 ASN B CA 1
ATOM 1710 C C . ASN B 1 78 ? 10.164 12.297 1.472 1 92.94 78 ASN B C 1
ATOM 1712 O O . ASN B 1 78 ? 10.336 12.75 2.604 1 92.94 78 ASN B O 1
ATOM 1716 N N . ILE B 1 79 ? 10.805 11.312 0.916 1 89.25 79 ILE B N 1
ATOM 1717 C CA . ILE B 1 79 ? 11.805 10.672 1.762 1 89.25 79 ILE B CA 1
ATOM 1718 C C . ILE B 1 79 ? 13.156 10.68 1.057 1 89.25 79 ILE B C 1
ATOM 1720 O O . ILE B 1 79 ? 13.227 10.523 -0.164 1 89.25 79 ILE B O 1
ATOM 1724 N N . MET B 1 80 ? 14.148 10.93 1.849 1 88.44 80 MET B N 1
ATOM 1725 C CA . MET B 1 80 ? 15.516 10.828 1.343 1 88.44 80 MET B CA 1
ATOM 1726 C C . MET B 1 80 ? 16.219 9.602 1.92 1 88.44 80 MET B C 1
ATOM 1728 O O . MET B 1 80 ? 16.359 9.477 3.139 1 88.44 80 MET B O 1
ATOM 1732 N N . ILE B 1 81 ? 16.484 8.68 1.011 1 78.25 81 ILE B N 1
ATOM 1733 C CA . ILE B 1 81 ? 17.266 7.5 1.379 1 78.25 81 ILE B CA 1
ATOM 1734 C C . ILE B 1 81 ? 18.594 7.504 0.628 1 78.25 81 ILE B C 1
ATOM 1736 O O . ILE B 1 81 ? 18.625 7.566 -0.603 1 78.25 81 ILE B O 1
ATOM 1740 N N . GLU B 1 82 ? 19.797 7.285 1.296 1 75.31 82 GLU B N 1
ATOM 1741 C CA . GLU B 1 82 ? 21.125 7.238 0.695 1 75.31 82 GLU B CA 1
ATOM 1742 C C . GLU B 1 82 ? 21.281 8.32 -0.369 1 75.31 82 GLU B C 1
ATOM 1744 O O . GLU B 1 82 ? 21.719 8.039 -1.49 1 75.31 82 GLU B O 1
ATOM 1749 N N . ASN B 1 83 ? 20.781 9.523 -0.231 1 80 83 ASN B N 1
ATOM 1750 C CA . ASN B 1 83 ? 20.938 10.711 -1.068 1 80 83 ASN B CA 1
ATOM 1751 C C . ASN B 1 83 ? 20 10.672 -2.273 1 80 83 ASN B C 1
ATOM 1753 O O . ASN B 1 83 ? 20.25 11.328 -3.285 1 80 83 ASN B O 1
ATOM 1757 N N . ARG B 1 84 ? 19.109 9.852 -2.223 1 78.5 84 ARG B N 1
ATOM 1758 C CA . ARG B 1 84 ? 18.094 9.789 -3.273 1 78.5 84 ARG B CA 1
ATOM 1759 C C . ARG B 1 84 ? 16.703 10.07 -2.713 1 78.5 84 ARG B C 1
ATOM 1761 O O . ARG B 1 84 ? 16.359 9.602 -1.629 1 78.5 84 ARG B O 1
ATOM 1768 N N . TYR B 1 85 ? 15.969 10.797 -3.494 1 83.88 85 TYR B N 1
ATOM 1769 C CA . TYR B 1 85 ? 14.617 11.148 -3.068 1 83.88 85 TYR B CA 1
ATOM 1770 C C . TYR B 1 85 ? 13.602 10.148 -3.594 1 83.88 85 TYR B C 1
ATOM 1772 O O . TYR B 1 85 ? 13.695 9.695 -4.738 1 83.88 85 TYR B O 1
ATOM 1780 N N . PHE B 1 86 ? 12.648 9.852 -2.707 1 84.19 86 PHE B N 1
ATOM 1781 C CA . PHE B 1 86 ? 11.516 9 -3.045 1 84.19 86 PHE B CA 1
ATOM 1782 C C . PHE B 1 86 ? 10.219 9.594 -2.516 1 84.19 86 PHE B C 1
ATOM 1784 O O . PHE B 1 86 ? 10.227 10.359 -1.553 1 84.19 86 PHE B O 1
ATOM 1791 N N . ILE B 1 87 ? 9.227 9.242 -3.242 1 90.19 87 ILE B N 1
ATOM 1792 C CA . ILE B 1 87 ? 7.906 9.656 -2.773 1 90.19 87 ILE B CA 1
ATOM 1793 C C . ILE B 1 87 ? 7.07 8.43 -2.42 1 90.19 87 ILE B C 1
ATOM 1795 O O . ILE B 1 87 ? 7.039 7.453 -3.172 1 90.19 87 ILE B O 1
ATOM 1799 N N . ILE B 1 88 ? 6.5 8.445 -1.245 1 91.88 88 ILE B N 1
ATOM 1800 C CA . ILE B 1 88 ? 5.539 7.426 -0.843 1 91.88 88 ILE B CA 1
ATOM 1801 C C . ILE B 1 88 ? 4.164 8.055 -0.654 1 91.88 88 ILE B C 1
ATOM 1803 O O . ILE B 1 88 ? 4.008 9 0.117 1 91.88 88 ILE B O 1
ATOM 1807 N N . SER B 1 89 ? 3.27 7.547 -1.386 1 93 89 SER B N 1
ATOM 1808 C CA . SER B 1 89 ? 1.905 8.07 -1.395 1 93 89 SER B CA 1
ATOM 1809 C C . SER B 1 89 ? 0.901 6.992 -0.994 1 93 89 SER B C 1
ATOM 1811 O O . SER B 1 89 ? 0.866 5.914 -1.59 1 93 89 SER B O 1
ATOM 1813 N N . HIS B 1 90 ? 0.115 7.277 -0.018 1 94.31 90 HIS B N 1
ATOM 1814 C CA . HIS B 1 90 ? -0.847 6.328 0.527 1 94.31 90 HIS B CA 1
ATOM 1815 C C . HIS B 1 90 ? -2.258 6.906 0.517 1 94.31 90 HIS B C 1
ATOM 1817 O O . HIS B 1 90 ? -2.555 7.844 1.26 1 94.31 90 HIS B O 1
ATOM 1823 N N . ILE B 1 91 ? -3.178 6.234 -0.286 1 91.44 91 ILE B N 1
ATOM 1824 C CA . ILE B 1 91 ? -4.473 6.836 -0.579 1 91.44 91 ILE B CA 1
ATOM 1825 C C . ILE B 1 91 ? -5.59 5.969 0.006 1 91.44 91 ILE B C 1
ATOM 1827 O O . ILE B 1 91 ? -5.543 4.742 -0.091 1 91.44 91 ILE B O 1
ATOM 1831 N N . TYR B 1 92 ? -6.484 6.594 0.629 1 90 92 TYR B N 1
ATOM 1832 C CA . TYR B 1 92 ? -7.809 6.062 0.925 1 90 92 TYR B CA 1
ATOM 1833 C C . TYR B 1 92 ? -8.898 6.984 0.394 1 90 92 TYR B C 1
ATOM 1835 O O . TYR B 1 92 ? -9.352 7.895 1.097 1 90 92 TYR B O 1
ATOM 1843 N N . ALA B 1 93 ? -9.398 6.664 -0.79 1 88.19 93 ALA B N 1
ATOM 1844 C CA . ALA B 1 93 ? -10.305 7.566 -1.493 1 88.19 93 ALA B CA 1
ATOM 1845 C C . ALA B 1 93 ? -11.734 7.426 -0.969 1 88.19 93 ALA B C 1
ATOM 1847 O O . ALA B 1 93 ? -12.117 6.363 -0.484 1 88.19 93 ALA B O 1
ATOM 1848 N N . PRO B 1 94 ? -12.461 8.539 -1.096 1 85.69 94 PRO B N 1
ATOM 1849 C CA . PRO B 1 94 ? -13.875 8.461 -0.726 1 85.69 94 PRO B CA 1
ATOM 1850 C C . PRO B 1 94 ? -14.656 7.473 -1.589 1 85.69 94 PRO B C 1
ATOM 1852 O O . PRO B 1 94 ? -14.281 7.219 -2.736 1 85.69 94 PRO B O 1
ATOM 1855 N N . ASN B 1 95 ? -15.711 6.91 -1.096 1 81.31 95 ASN B N 1
ATOM 1856 C CA . ASN B 1 95 ? -16.516 5.922 -1.806 1 81.31 95 ASN B CA 1
ATOM 1857 C C . ASN B 1 95 ? -17.484 6.582 -2.787 1 81.31 95 ASN B C 1
ATOM 1859 O O . ASN B 1 95 ? -18.219 5.895 -3.494 1 81.31 95 ASN B O 1
ATOM 1863 N N . HIS B 1 96 ? -17.406 7.812 -2.859 1 82.19 96 HIS B N 1
ATOM 1864 C CA . HIS B 1 96 ? -18.203 8.547 -3.836 1 82.19 96 HIS B CA 1
ATOM 1865 C C . HIS B 1 96 ? -17.328 9.219 -4.879 1 82.19 96 HIS B C 1
ATOM 1867 O O . HIS B 1 96 ? -16.094 9.266 -4.723 1 82.19 96 HIS B O 1
ATOM 1873 N N . ASP B 1 97 ? -17.969 9.477 -5.969 1 78.06 97 ASP B N 1
ATOM 1874 C CA . ASP B 1 97 ? -17.234 10.188 -7 1 78.06 97 ASP B CA 1
ATOM 1875 C C . ASP B 1 97 ? -16.656 11.492 -6.465 1 78.06 97 ASP B C 1
ATOM 1877 O O . ASP B 1 97 ? -17.375 12.336 -5.941 1 78.06 97 ASP B O 1
ATOM 1881 N N . SER B 1 98 ? -15.359 11.555 -6.426 1 83.62 98 SER B N 1
ATOM 1882 C CA . SER B 1 98 ? -14.664 12.727 -5.91 1 83.62 98 SER B CA 1
ATOM 1883 C C . SER B 1 98 ? -13.508 13.133 -6.82 1 83.62 98 SER B C 1
ATOM 1885 O O . SER B 1 98 ? -12.344 13.016 -6.438 1 83.62 98 SER B O 1
ATOM 1887 N N . PRO B 1 99 ? -13.844 13.68 -7.969 1 83.75 99 PRO B N 1
ATOM 1888 C CA . PRO B 1 99 ? -12.805 14.086 -8.914 1 83.75 99 PRO B CA 1
ATOM 1889 C C . PRO B 1 99 ? -11.812 15.078 -8.312 1 83.75 99 PRO B C 1
ATOM 1891 O O . PRO B 1 99 ? -10.617 15.039 -8.633 1 83.75 99 PRO B O 1
ATOM 1894 N N . GLU B 1 100 ? -12.297 15.922 -7.457 1 87.25 100 GLU B N 1
ATOM 1895 C CA . GLU B 1 100 ? -11.43 16.922 -6.84 1 87.25 100 GLU B CA 1
ATOM 1896 C C . GLU B 1 100 ? -10.367 16.266 -5.961 1 87.25 100 GLU B C 1
ATOM 1898 O O . GLU B 1 100 ? -9.227 16.734 -5.914 1 87.25 100 GLU B O 1
ATOM 1903 N N . PHE B 1 101 ? -10.75 15.273 -5.316 1 87.81 101 PHE B N 1
ATOM 1904 C CA . PHE B 1 101 ? -9.805 14.539 -4.484 1 87.81 101 PHE B CA 1
ATOM 1905 C C . PHE B 1 101 ? -8.648 14 -5.32 1 87.81 101 PHE B C 1
ATOM 1907 O O . PHE B 1 101 ? -7.484 14.211 -4.984 1 87.81 101 PHE B O 1
ATOM 1914 N N . PHE B 1 102 ? -8.984 13.414 -6.41 1 85.94 102 PHE B N 1
ATOM 1915 C CA . PHE B 1 102 ? -7.961 12.812 -7.258 1 85.94 102 PHE B CA 1
ATOM 1916 C C . PHE B 1 102 ? -7.141 13.891 -7.961 1 85.94 102 PHE B C 1
ATOM 1918 O O . PHE B 1 102 ? -5.934 13.734 -8.148 1 85.94 102 PHE B O 1
ATOM 1925 N N . GLN B 1 103 ? -7.754 14.898 -8.336 1 85.75 103 GLN B N 1
ATOM 1926 C CA . GLN B 1 103 ? -7.016 16 -8.938 1 85.75 103 GLN B CA 1
ATOM 1927 C C . GLN B 1 103 ? -5.957 16.547 -7.977 1 85.75 103 GLN B C 1
ATOM 1929 O O . GLN B 1 103 ? -4.828 16.812 -8.383 1 85.75 103 GLN B O 1
ATOM 1934 N N . ASP B 1 104 ? -6.316 16.672 -6.789 1 87.81 104 ASP B N 1
ATOM 1935 C CA . ASP B 1 104 ? -5.398 17.172 -5.766 1 87.81 104 ASP B CA 1
ATOM 1936 C C . ASP B 1 104 ? -4.207 16.234 -5.602 1 87.81 104 ASP B C 1
ATOM 1938 O O . ASP B 1 104 ? -3.066 16.672 -5.496 1 87.81 104 ASP B O 1
ATOM 1942 N N . ILE B 1 105 ? -4.477 15.023 -5.602 1 85.75 105 ILE B N 1
ATOM 1943 C CA . ILE B 1 105 ? -3.439 14.016 -5.441 1 85.75 105 ILE B CA 1
ATOM 1944 C C . ILE B 1 105 ? -2.521 14.016 -6.66 1 85.75 105 ILE B C 1
ATOM 1946 O O . ILE B 1 105 ? -1.297 14 -6.523 1 85.75 105 ILE B O 1
ATOM 1950 N N . PHE B 1 106 ? -3.121 14.055 -7.773 1 81.81 106 PHE B N 1
ATOM 1951 C CA . PHE B 1 106 ? -2.346 14 -9.008 1 81.81 106 PHE B CA 1
ATOM 1952 C C . PHE B 1 106 ? -1.453 15.227 -9.148 1 81.81 106 PHE B C 1
ATOM 1954 O O . PHE B 1 106 ? -0.297 15.117 -9.562 1 81.81 106 PHE B O 1
ATOM 1961 N N . GLU B 1 107 ? -1.949 16.281 -8.789 1 83.81 107 GLU B N 1
ATOM 1962 C CA . GLU B 1 107 ? -1.165 17.516 -8.844 1 83.81 107 GLU B CA 1
ATOM 1963 C C . GLU B 1 107 ? 0.036 17.438 -7.902 1 83.81 107 GLU B C 1
ATOM 1965 O O . GLU B 1 107 ? 1.104 17.969 -8.211 1 83.81 107 GLU B O 1
ATOM 1970 N N . THR B 1 108 ? -0.195 16.812 -6.84 1 84.69 108 THR B N 1
ATOM 1971 C CA . THR B 1 108 ? 0.875 16.672 -5.859 1 84.69 108 THR B CA 1
ATOM 1972 C C . THR B 1 108 ? 1.985 15.773 -6.41 1 84.69 108 THR B C 1
ATOM 1974 O O . THR B 1 108 ? 3.17 16.047 -6.211 1 84.69 108 THR B O 1
ATOM 1977 N N . LEU B 1 109 ? 1.601 14.805 -7.129 1 82.25 109 LEU B N 1
ATOM 1978 C CA . LEU B 1 109 ? 2.549 13.797 -7.59 1 82.25 109 LEU B CA 1
ATOM 1979 C C . LEU B 1 109 ? 3.189 14.219 -8.906 1 82.25 109 LEU B C 1
ATOM 1981 O O . LEU B 1 109 ? 4.32 13.828 -9.203 1 82.25 109 LEU B O 1
ATOM 1985 N N . PHE B 1 110 ? 2.537 14.883 -9.742 1 72.38 110 PHE B N 1
ATOM 1986 C CA . PHE B 1 110 ? 2.988 15.273 -11.078 1 72.38 110 PHE B CA 1
ATOM 1987 C C . PHE B 1 110 ? 4.207 16.188 -10.992 1 72.38 110 PHE B C 1
ATOM 1989 O O . PHE B 1 110 ? 5.039 16.203 -11.898 1 72.38 110 PHE B O 1
ATOM 1996 N N . ARG B 1 111 ? 4.359 16.781 -9.922 1 67.12 111 ARG B N 1
ATOM 1997 C CA . ARG B 1 111 ? 5.453 17.734 -9.781 1 67.12 111 ARG B CA 1
ATOM 1998 C C . ARG B 1 111 ? 6.781 17.016 -9.562 1 67.12 111 ARG B C 1
ATOM 2000 O O . ARG B 1 111 ? 7.848 17.625 -9.719 1 67.12 111 ARG B O 1
ATOM 2007 N N . ASP B 1 112 ? 6.684 15.75 -9.352 1 63.72 112 ASP B N 1
ATOM 2008 C CA . ASP B 1 112 ? 7.902 15.039 -8.984 1 63.72 112 ASP B CA 1
ATOM 2009 C C . ASP B 1 112 ? 8.227 13.938 -9.984 1 63.72 112 ASP B C 1
ATOM 2011 O O . ASP B 1 112 ? 8.305 12.758 -9.617 1 63.72 112 ASP B O 1
ATOM 2015 N N . THR B 1 113 ? 8.477 14.336 -11.227 1 62.16 113 THR B N 1
ATOM 2016 C CA . THR B 1 113 ? 8.609 13.398 -12.336 1 62.16 113 THR B CA 1
ATOM 2017 C C . THR B 1 113 ? 9.938 12.656 -12.258 1 62.16 113 THR B C 1
ATOM 2019 O O . THR B 1 113 ? 10.094 11.586 -12.852 1 62.16 113 THR B O 1
ATOM 2022 N N . GLU B 1 114 ? 10.781 13.133 -11.391 1 68.88 114 GLU B N 1
ATOM 2023 C CA . GLU B 1 114 ? 12.109 12.523 -11.453 1 68.88 114 GLU B CA 1
ATOM 2024 C C . GLU B 1 114 ? 12.352 11.602 -10.266 1 68.88 114 GLU B C 1
ATOM 2026 O O . GLU B 1 114 ? 13.328 10.852 -10.242 1 68.88 114 GLU B O 1
ATOM 2031 N N . CYS B 1 115 ? 11.43 11.547 -9.359 1 75.56 115 CYS B N 1
ATOM 2032 C CA . CYS B 1 115 ? 11.617 10.742 -8.164 1 75.56 115 CYS B CA 1
ATOM 2033 C C . CYS B 1 115 ? 10.75 9.484 -8.203 1 75.56 115 CYS B C 1
ATOM 2035 O O . CYS B 1 115 ? 9.602 9.531 -8.641 1 75.56 115 CYS B O 1
ATOM 2037 N N . PRO B 1 116 ? 11.367 8.391 -7.875 1 80.75 116 PRO B N 1
ATOM 2038 C CA . PRO B 1 116 ? 10.531 7.188 -7.781 1 80.75 116 PRO B CA 1
ATOM 2039 C C . PRO B 1 116 ? 9.367 7.355 -6.816 1 80.75 116 PRO B C 1
ATOM 2041 O O . PRO B 1 116 ? 9.508 7.984 -5.766 1 80.75 116 PRO B O 1
ATOM 2044 N N . VAL B 1 117 ? 8.234 6.848 -7.305 1 85.62 117 VAL B N 1
ATOM 2045 C CA . VAL B 1 117 ? 7.027 7.008 -6.508 1 85.62 117 VAL B CA 1
ATOM 2046 C C . VAL B 1 117 ? 6.441 5.633 -6.18 1 85.62 117 VAL B C 1
ATOM 2048 O O . VAL B 1 117 ? 6.336 4.77 -7.051 1 85.62 117 VAL B O 1
ATOM 2051 N N . LEU B 1 118 ? 6.227 5.43 -4.93 1 88.31 118 LEU B N 1
ATOM 2052 C CA . LEU B 1 118 ? 5.418 4.312 -4.453 1 88.31 118 LEU B CA 1
ATOM 2053 C C . LEU B 1 118 ? 4.012 4.777 -4.086 1 88.31 118 LEU B C 1
ATOM 2055 O O . LEU B 1 118 ? 3.842 5.637 -3.223 1 88.31 118 LEU B O 1
ATOM 2059 N N . LEU B 1 119 ? 3.029 4.254 -4.812 1 89.12 119 LEU B N 1
ATOM 2060 C CA . LEU B 1 119 ? 1.635 4.609 -4.57 1 89.12 119 LEU B CA 1
ATOM 2061 C C . LEU B 1 119 ? 0.841 3.398 -4.094 1 89.12 119 LEU B C 1
ATOM 2063 O O . LEU B 1 119 ? 0.904 2.328 -4.703 1 89.12 119 LEU B O 1
ATOM 2067 N N . GLY B 1 120 ? 0.203 3.572 -2.99 1 89.75 120 GLY B N 1
ATOM 2068 C CA . GLY B 1 120 ? -0.597 2.457 -2.51 1 89.75 120 GLY B CA 1
ATOM 2069 C C . GLY B 1 120 ? -1.914 2.887 -1.894 1 89.75 120 GLY B C 1
ATOM 2070 O O . GLY B 1 120 ? -2.059 4.035 -1.467 1 89.75 120 GLY B O 1
ATOM 2071 N N . GLY B 1 121 ? -2.867 1.895 -1.934 1 89.25 121 GLY B N 1
ATOM 2072 C CA . GLY B 1 121 ? -4.066 2.137 -1.144 1 89.25 121 GLY B CA 1
ATOM 2073 C C . GLY B 1 121 ? -5.344 1.791 -1.881 1 89.25 121 GLY B C 1
ATOM 2074 O O . GLY B 1 121 ? -5.328 1.002 -2.828 1 89.25 121 GLY B O 1
ATOM 2075 N N . ASP B 1 122 ? -6.43 2.332 -1.352 1 86.56 122 ASP B N 1
ATOM 2076 C CA . ASP B 1 122 ? -7.777 2.121 -1.873 1 86.56 122 ASP B CA 1
ATOM 2077 C C . ASP B 1 122 ? -8.281 3.357 -2.615 1 86.56 122 ASP B C 1
ATOM 2079 O O . ASP B 1 122 ? -8.508 4.402 -2.006 1 86.56 122 ASP B O 1
ATOM 2083 N N . PHE B 1 123 ? -8.484 3.158 -3.842 1 81.62 123 PHE B N 1
ATOM 2084 C CA . PHE B 1 123 ? -8.883 4.273 -4.688 1 81.62 123 PHE B CA 1
ATOM 2085 C C . PHE B 1 123 ? -10.398 4.344 -4.812 1 81.62 123 PHE B C 1
ATOM 2087 O O . PHE B 1 123 ? -10.945 5.348 -5.273 1 81.62 123 PHE B O 1
ATOM 2094 N N . ASN B 1 124 ? -11.062 3.369 -4.266 1 76.75 124 ASN B N 1
ATOM 2095 C CA . ASN B 1 124 ? -12.523 3.316 -4.293 1 76.75 124 ASN B CA 1
ATOM 2096 C C . ASN B 1 124 ? -13.07 3.721 -5.656 1 76.75 124 ASN B C 1
ATOM 2098 O O . ASN B 1 124 ? -13.977 4.551 -5.746 1 76.75 124 ASN B O 1
ATOM 2102 N N . LEU B 1 125 ? -12.461 3.393 -6.652 1 61.22 125 LEU B N 1
ATOM 2103 C CA . LEU B 1 125 ? -12.906 3.822 -7.973 1 61.22 125 LEU B CA 1
ATOM 2104 C C . LEU B 1 125 ? -14.25 3.195 -8.328 1 61.22 125 LEU B C 1
ATOM 2106 O O . LEU B 1 125 ? -14.43 1.982 -8.195 1 61.22 125 LEU B O 1
ATOM 2110 N N . VAL B 1 126 ? -15.375 3.873 -7.934 1 48.34 126 VAL B N 1
ATOM 2111 C CA . VAL B 1 126 ? -16.734 3.482 -8.281 1 48.34 126 VAL B CA 1
ATOM 2112 C C . VAL B 1 126 ? -16.797 3.1 -9.758 1 48.34 126 VAL B C 1
ATOM 2114 O O . VAL B 1 126 ? -16.344 3.854 -10.625 1 48.34 126 VAL B O 1
ATOM 2117 N N . MET B 1 127 ? -16.547 1.859 -10.086 1 40.09 127 MET B N 1
ATOM 2118 C CA . MET B 1 127 ? -16.922 1.417 -11.422 1 40.09 127 MET B CA 1
ATOM 2119 C C . MET B 1 127 ? -18.266 2.01 -11.82 1 40.09 127 MET B C 1
ATOM 2121 O O . MET B 1 127 ? -19.25 1.892 -11.086 1 40.09 127 MET B O 1
ATOM 2125 N N . ASP B 1 128 ? -18.438 3.176 -12.125 1 37.09 128 ASP B N 1
ATOM 2126 C CA . ASP B 1 128 ? -19.688 3.355 -12.867 1 37.09 128 ASP B CA 1
ATOM 2127 C C . ASP B 1 128 ? -19.828 2.309 -13.969 1 37.09 128 ASP B C 1
ATOM 2129 O O . ASP B 1 128 ? -19.125 2.363 -14.977 1 37.09 128 ASP B O 1
ATOM 2133 N N . LEU B 1 129 ? -19.75 1.02 -13.656 1 28.58 129 LEU B N 1
ATOM 2134 C CA . LEU B 1 129 ? -20.484 0.313 -14.703 1 28.58 129 LEU B CA 1
ATOM 2135 C C . LEU B 1 129 ? -21.922 0.796 -14.773 1 28.58 129 LEU B C 1
ATOM 2137 O O . LEU B 1 129 ? -22.531 1.103 -13.742 1 28.58 129 LEU B O 1
#

Sequence (258 aa):
KREEIFHWLKLQHYNIILLQETYSIESDEKKCSTEWSGSCYFSNYRNNSAGVAILFQNIPIASIEIKKEIAGRYLCLNIMIENRYFIISHIYAPNHDSPEFFQDIFETLFRDTECPVLLGGDFNLVMDLKREEIFHWLKLQHYNIILLQETYSIESDEKKCSTEWSGSCYFSNYRNNSAGVAILFQNIPIASIEIKKEIAGRYLCLNIMIENRYFIISHIYAPNHDSPEFFQDIFETLFRDTECPVLLGGDFNLVMDL